Protein AF-A0A0R3TQR6-F1 (afdb_monomer)

Organism: Rodentolepis nana (NCBI:txid102285)

Structure (mmCIF, N/CA/C/O backbone):
data_AF-A0A0R3TQR6-F1
#
_entry.id   AF-A0A0R3TQR6-F1
#
loop_
_atom_site.group_PDB
_atom_site.id
_atom_site.type_symbol
_atom_site.label_atom_id
_atom_site.label_alt_id
_atom_site.label_comp_id
_atom_site.label_asym_id
_atom_site.label_entity_id
_atom_site.label_seq_id
_atom_site.pdbx_PDB_ins_code
_atom_site.Cartn_x
_atom_site.Cartn_y
_atom_site.Cartn_z
_atom_site.occupancy
_atom_site.B_iso_or_equiv
_atom_site.auth_seq_id
_atom_site.auth_comp_id
_atom_site.auth_asym_id
_atom_site.auth_atom_id
_atom_site.pdbx_PDB_model_num
ATOM 1 N N . MET A 1 1 ? 61.019 -33.058 -112.884 1.00 61.16 1 MET A N 1
ATOM 2 C CA . MET A 1 1 ? 59.601 -32.646 -112.802 1.00 61.16 1 MET A CA 1
ATOM 3 C C . MET A 1 1 ? 59.099 -32.654 -111.363 1.00 61.16 1 MET A C 1
ATOM 5 O O . MET A 1 1 ? 58.822 -31.577 -110.864 1.00 61.16 1 MET A O 1
ATOM 9 N N . GLN A 1 2 ? 59.125 -33.786 -110.646 1.00 70.56 2 GLN A N 1
ATOM 10 C CA . GLN A 1 2 ? 58.657 -33.871 -109.245 1.00 70.56 2 GLN A CA 1
ATOM 11 C C . GLN A 1 2 ? 59.304 -32.861 -108.277 1.00 70.56 2 GLN A C 1
ATOM 13 O O . GLN A 1 2 ? 58.623 -32.295 -107.437 1.00 70.56 2 GLN A O 1
ATOM 18 N N . LEU A 1 3 ? 60.604 -32.579 -108.416 1.00 72.75 3 LEU A N 1
ATOM 19 C CA . LEU A 1 3 ? 61.324 -31.640 -107.540 1.00 72.75 3 LEU A CA 1
ATOM 20 C C . LEU A 1 3 ? 60.911 -30.169 -107.763 1.00 72.75 3 LEU A C 1
ATOM 22 O O . LEU A 1 3 ? 60.928 -29.369 -106.836 1.00 72.75 3 LEU A O 1
ATOM 26 N N . LEU A 1 4 ? 60.528 -29.813 -108.992 1.00 77.44 4 LEU A N 1
ATOM 27 C CA . LEU A 1 4 ? 60.021 -28.480 -109.341 1.00 77.44 4 LEU A CA 1
ATOM 28 C C . LEU A 1 4 ? 58.592 -28.288 -108.821 1.00 77.44 4 LEU A C 1
ATOM 30 O O . LEU A 1 4 ? 58.265 -27.234 -108.289 1.00 77.44 4 LEU A O 1
ATOM 34 N N . GLU A 1 5 ? 57.777 -29.334 -108.913 1.00 81.19 5 GLU A N 1
ATOM 35 C CA . GLU A 1 5 ? 56.408 -29.350 -108.401 1.00 81.19 5 GLU A CA 1
ATOM 36 C C . GLU A 1 5 ? 56.367 -29.306 -106.868 1.00 81.19 5 GLU A C 1
ATOM 38 O O . GLU A 1 5 ? 55.631 -28.501 -106.306 1.00 81.19 5 GLU A O 1
ATOM 43 N N . LEU A 1 6 ? 57.235 -30.064 -106.183 1.00 83.81 6 LEU A N 1
ATOM 44 C CA . LEU A 1 6 ? 57.376 -29.987 -104.724 1.00 83.81 6 LEU A CA 1
ATOM 45 C C . LEU A 1 6 ? 57.832 -28.599 -104.262 1.00 83.81 6 LEU A C 1
ATOM 47 O O . LEU A 1 6 ? 57.355 -28.101 -103.248 1.00 83.81 6 LEU A O 1
ATOM 51 N N . LYS A 1 7 ? 58.756 -27.968 -105.000 1.00 82.69 7 LYS A N 1
ATOM 52 C CA . LYS A 1 7 ? 59.208 -26.601 -104.705 1.00 82.69 7 LYS A CA 1
ATOM 53 C C . LYS A 1 7 ? 58.076 -25.591 -104.851 1.00 82.69 7 LYS A C 1
ATOM 55 O O . LYS A 1 7 ? 57.913 -24.755 -103.973 1.00 82.69 7 LYS A O 1
ATOM 60 N N . HIS A 1 8 ? 57.278 -25.699 -105.909 1.00 86.56 8 HIS A N 1
ATOM 61 C CA . HIS A 1 8 ? 56.126 -24.826 -106.104 1.00 86.56 8 HIS A CA 1
ATOM 62 C C . HIS A 1 8 ? 55.044 -25.047 -105.034 1.00 86.56 8 HIS A C 1
ATOM 64 O O . HIS A 1 8 ? 54.493 -24.090 -104.502 1.00 86.56 8 HIS A O 1
ATOM 70 N N . GLN A 1 9 ? 54.776 -26.299 -104.651 1.00 86.12 9 GLN A N 1
ATOM 71 C CA . GLN A 1 9 ? 53.855 -26.617 -103.554 1.00 86.12 9 GLN A CA 1
ATOM 72 C C . GLN A 1 9 ? 54.351 -26.083 -102.204 1.00 86.12 9 GLN A C 1
ATOM 74 O O . GLN A 1 9 ? 53.554 -25.572 -101.421 1.00 86.12 9 GLN A O 1
ATOM 79 N N . LEU A 1 10 ? 55.659 -26.162 -101.942 1.00 87.19 10 LEU A N 1
ATOM 80 C CA . LEU A 1 10 ? 56.281 -25.567 -100.760 1.00 87.19 10 LEU A CA 1
ATOM 81 C C . LEU A 1 10 ? 56.111 -24.042 -100.757 1.00 87.19 10 LEU A C 1
ATOM 83 O O . LEU A 1 10 ? 55.728 -23.480 -99.738 1.00 87.19 10 LEU A O 1
ATOM 87 N N . GLU A 1 11 ? 56.341 -23.390 -101.894 1.00 88.06 11 GLU A N 1
ATOM 88 C CA . GLU A 1 11 ? 56.190 -21.941 -102.052 1.00 88.06 11 GLU A CA 1
ATOM 89 C C . GLU A 1 11 ? 54.734 -21.490 -101.837 1.00 88.06 11 GLU A C 1
ATOM 91 O O . GLU A 1 11 ? 54.476 -20.535 -101.105 1.00 88.06 11 GLU A O 1
ATOM 96 N N . LEU A 1 12 ? 53.762 -22.231 -102.379 1.00 89.38 12 LEU A N 1
ATOM 97 C CA . LEU A 1 12 ? 52.339 -21.981 -102.137 1.00 89.38 12 LEU A CA 1
ATOM 98 C C . LEU A 1 12 ? 51.952 -22.189 -100.666 1.00 89.38 12 LEU A C 1
ATOM 100 O O . LEU A 1 12 ? 51.211 -21.380 -100.110 1.00 89.38 12 LEU A O 1
ATOM 104 N N . ALA A 1 13 ? 52.457 -23.242 -100.019 1.00 87.62 13 ALA A N 1
ATOM 105 C CA . ALA A 1 13 ? 52.205 -23.494 -98.602 1.00 87.62 13 ALA A CA 1
ATOM 106 C C . ALA A 1 13 ? 52.816 -22.399 -97.713 1.00 87.62 13 ALA A C 1
ATOM 108 O O . ALA A 1 13 ? 52.169 -21.929 -96.780 1.00 87.62 13 ALA A O 1
ATOM 109 N N . GLN A 1 14 ? 54.030 -21.943 -98.029 1.00 86.38 14 GLN A N 1
ATOM 110 C CA . G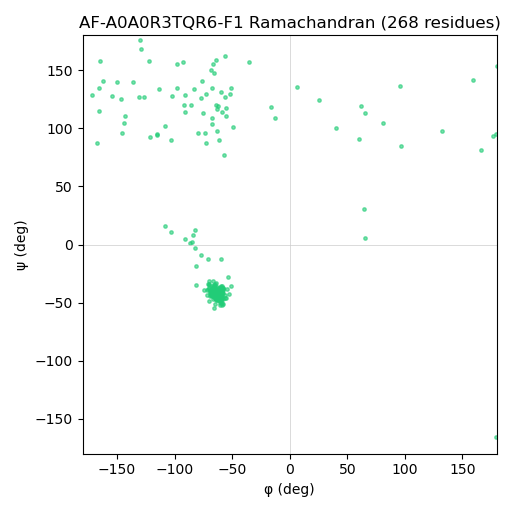LN A 1 14 ? 54.677 -20.819 -97.350 1.00 86.38 14 GLN A CA 1
ATOM 111 C C . GLN A 1 14 ? 53.870 -19.531 -97.510 1.00 86.38 14 GLN A C 1
ATOM 113 O O . GLN A 1 14 ? 53.655 -18.822 -96.530 1.00 86.38 14 GLN A O 1
ATOM 118 N N . HIS A 1 15 ? 53.370 -19.256 -98.716 1.00 89.81 15 HIS A N 1
ATOM 119 C CA . HIS A 1 15 ? 52.531 -18.091 -98.969 1.00 89.81 15 HIS A CA 1
ATOM 120 C C . HIS A 1 15 ? 51.211 -18.144 -98.181 1.00 89.81 15 HIS A C 1
ATOM 122 O O . HIS A 1 15 ? 50.810 -17.153 -97.576 1.00 89.81 15 HIS A O 1
ATOM 128 N N . GLN A 1 16 ? 50.564 -19.310 -98.110 1.00 90.56 16 GLN A N 1
ATOM 129 C CA . GLN A 1 16 ? 49.350 -19.498 -97.307 1.00 90.56 16 GLN A CA 1
ATOM 130 C C . GLN A 1 16 ? 49.603 -19.331 -95.801 1.00 90.56 16 GLN A C 1
ATOM 132 O O . GLN A 1 16 ? 48.773 -18.747 -95.104 1.00 90.56 16 GLN A O 1
ATOM 137 N N . ILE A 1 17 ? 50.744 -19.810 -95.294 1.00 86.44 17 ILE A N 1
ATOM 138 C CA . ILE A 1 17 ? 51.152 -19.608 -93.895 1.00 86.44 17 ILE A CA 1
ATOM 139 C C . ILE A 1 17 ? 51.402 -18.122 -93.620 1.00 86.44 17 ILE A C 1
ATOM 141 O O . ILE A 1 17 ? 50.929 -17.613 -92.608 1.00 86.44 17 ILE A O 1
ATOM 145 N N . ALA A 1 18 ? 52.063 -17.414 -94.539 1.00 86.19 18 ALA A N 1
ATOM 146 C CA . ALA A 1 18 ? 52.317 -15.983 -94.407 1.00 86.19 18 ALA A CA 1
ATOM 147 C C . ALA A 1 18 ? 51.012 -15.175 -94.309 1.00 86.19 18 ALA A C 1
ATOM 149 O O . ALA A 1 18 ? 50.865 -14.377 -93.389 1.00 86.19 18 ALA A O 1
ATOM 150 N N . ILE A 1 19 ? 50.034 -15.449 -95.182 1.00 88.25 19 ILE A N 1
ATOM 151 C CA . ILE A 1 19 ? 48.712 -14.798 -95.131 1.00 88.25 19 ILE A CA 1
ATOM 152 C C . ILE A 1 19 ? 47.995 -15.114 -93.813 1.00 88.25 19 ILE A C 1
ATOM 154 O O . ILE A 1 19 ? 47.386 -14.238 -93.203 1.00 88.25 19 ILE A O 1
ATOM 158 N N . ARG A 1 20 ? 48.048 -16.368 -93.344 1.00 87.62 20 ARG A N 1
ATOM 159 C CA . ARG A 1 20 ? 47.446 -16.752 -92.059 1.00 87.62 20 ARG A CA 1
ATOM 160 C C . ARG A 1 20 ? 48.056 -15.956 -90.903 1.00 87.62 20 ARG A C 1
ATOM 162 O O . ARG A 1 20 ? 47.314 -15.463 -90.058 1.00 87.62 20 ARG A O 1
ATOM 169 N N . ASP A 1 21 ? 49.377 -15.853 -90.850 1.00 84.62 21 ASP A N 1
ATOM 170 C CA . ASP A 1 21 ? 50.085 -15.185 -89.756 1.00 84.62 21 ASP A CA 1
ATOM 171 C C . ASP A 1 21 ? 49.888 -13.658 -89.807 1.00 84.62 21 ASP A C 1
ATOM 173 O O . ASP A 1 21 ? 49.716 -13.018 -88.767 1.00 84.62 21 ASP A O 1
ATOM 177 N N . GLU A 1 22 ? 49.794 -13.078 -91.006 1.00 87.12 22 GLU A N 1
ATOM 178 C CA . GLU A 1 22 ? 49.370 -11.690 -91.215 1.00 87.12 22 GLU A CA 1
ATOM 179 C C . GLU A 1 22 ? 47.957 -11.462 -90.659 1.00 87.12 22 GLU A C 1
ATOM 181 O O . GLU A 1 22 ? 47.754 -10.590 -89.820 1.00 87.12 22 GLU A O 1
ATOM 186 N N . LEU A 1 23 ? 46.992 -12.325 -90.989 1.00 86.50 23 LEU A N 1
ATOM 187 C CA . LEU A 1 23 ? 45.630 -12.216 -90.454 1.00 86.50 23 LEU A CA 1
ATOM 188 C C . LEU A 1 23 ? 45.571 -12.393 -88.928 1.00 86.50 23 LEU A C 1
ATOM 190 O O . LEU A 1 23 ? 44.778 -11.729 -88.260 1.00 86.50 23 LEU A O 1
ATOM 194 N N . ILE A 1 24 ? 46.391 -13.276 -88.354 1.00 86.19 24 ILE A N 1
ATOM 195 C CA . ILE A 1 24 ? 46.488 -13.462 -86.899 1.00 86.19 24 ILE A CA 1
ATOM 196 C C . ILE A 1 24 ? 47.013 -12.181 -86.237 1.00 86.19 24 ILE A C 1
ATOM 198 O O . ILE A 1 24 ? 46.433 -11.719 -85.252 1.00 86.19 24 ILE A O 1
ATOM 202 N N . THR A 1 25 ? 48.061 -11.576 -86.797 1.00 83.88 25 THR A N 1
ATOM 203 C CA . THR A 1 25 ? 48.678 -10.359 -86.250 1.00 83.88 25 THR A CA 1
ATOM 204 C C . THR A 1 25 ? 47.800 -9.119 -86.434 1.00 83.88 25 THR A C 1
ATOM 206 O O . THR A 1 25 ? 47.600 -8.386 -85.464 1.00 83.88 25 THR A O 1
ATOM 209 N N . GLU A 1 26 ? 47.189 -8.917 -87.607 1.00 86.75 26 GLU A N 1
ATOM 210 C CA . GLU A 1 26 ? 46.242 -7.821 -87.877 1.00 86.75 26 GLU A CA 1
ATOM 211 C C . GLU A 1 26 ? 45.047 -7.838 -86.921 1.00 86.75 26 GLU A C 1
ATOM 213 O O . GLU A 1 26 ? 44.554 -6.795 -86.486 1.00 86.75 26 GLU A O 1
ATOM 218 N N . ARG A 1 27 ? 44.570 -9.038 -86.575 1.00 85.81 27 ARG A N 1
ATOM 219 C CA . ARG A 1 27 ? 43.455 -9.230 -85.642 1.00 85.81 27 ARG A CA 1
ATOM 220 C C . ARG A 1 27 ? 43.896 -9.243 -84.176 1.00 85.81 27 ARG A C 1
ATOM 222 O O . ARG A 1 27 ? 43.046 -9.409 -83.302 1.00 85.81 27 ARG A O 1
ATOM 229 N N . GLY A 1 28 ? 45.187 -9.048 -83.892 1.00 83.38 28 GLY A N 1
ATOM 230 C CA . GLY A 1 28 ? 45.734 -9.011 -82.534 1.00 83.38 28 GLY A CA 1
ATOM 231 C C . GLY A 1 28 ? 45.618 -10.345 -81.790 1.00 83.38 28 GLY A C 1
ATOM 232 O O . GLY A 1 28 ? 45.438 -10.358 -80.569 1.00 83.38 28 GLY A O 1
ATOM 233 N N . LEU A 1 29 ? 45.663 -11.458 -82.522 1.00 86.19 29 LEU A N 1
ATOM 234 C CA . LEU A 1 29 ? 45.564 -12.815 -81.998 1.00 86.19 29 LEU A CA 1
ATOM 235 C C . LEU A 1 29 ? 46.957 -13.439 -81.842 1.00 86.19 29 LEU A C 1
ATOM 237 O O . LEU A 1 29 ? 47.912 -13.048 -82.508 1.00 86.19 29 LEU A O 1
ATOM 241 N N . VAL A 1 30 ? 47.074 -14.416 -80.948 1.00 84.19 30 VAL A N 1
ATOM 242 C CA . VAL A 1 30 ? 48.301 -15.171 -80.674 1.00 84.19 30 VAL A CA 1
ATOM 243 C C . VAL A 1 30 ? 47.952 -16.654 -80.562 1.00 84.19 30 VAL A C 1
ATOM 245 O O . VAL A 1 30 ? 46.916 -17.023 -80.003 1.00 84.19 30 VAL A O 1
ATOM 248 N N . LEU A 1 31 ? 48.815 -17.504 -81.117 1.00 80.50 31 LEU A N 1
ATOM 249 C CA . LEU A 1 31 ? 48.725 -18.957 -81.000 1.00 80.50 31 LEU A CA 1
ATOM 250 C C . LEU A 1 31 ? 49.423 -19.402 -79.713 1.00 80.50 31 LEU A C 1
ATOM 252 O O . LEU A 1 31 ? 50.621 -19.176 -79.538 1.00 80.50 31 LEU A O 1
ATOM 256 N N . VAL A 1 32 ? 48.671 -20.044 -78.824 1.00 77.88 32 VAL A N 1
ATOM 257 C CA . VAL A 1 32 ? 49.168 -20.563 -77.545 1.00 77.88 32 VAL A CA 1
ATOM 258 C C . VAL A 1 32 ? 49.100 -22.089 -77.573 1.00 77.88 32 VAL A C 1
ATOM 260 O O . VAL A 1 32 ? 48.094 -22.653 -78.009 1.00 77.88 32 VAL A O 1
ATOM 263 N N . ASN A 1 33 ? 50.169 -22.763 -77.137 1.00 71.88 33 ASN A N 1
ATOM 264 C CA . ASN A 1 33 ? 50.189 -24.223 -77.011 1.00 71.88 33 ASN A CA 1
ATOM 265 C C . ASN A 1 33 ? 49.170 -24.708 -75.969 1.00 71.88 33 ASN A C 1
ATOM 267 O O . ASN A 1 33 ? 48.819 -23.970 -75.048 1.00 71.88 33 ASN A O 1
ATOM 271 N N . ALA A 1 34 ? 48.777 -25.982 -76.062 1.00 61.47 34 ALA A N 1
ATOM 272 C CA . ALA A 1 34 ? 47.983 -26.648 -75.029 1.00 61.47 34 ALA A CA 1
ATOM 273 C C . ALA A 1 34 ? 48.604 -26.489 -73.627 1.00 61.47 34 ALA A C 1
ATOM 275 O O . ALA A 1 34 ? 47.869 -26.232 -72.685 1.00 61.47 34 ALA A O 1
ATOM 276 N N . ASP A 1 35 ? 49.939 -26.489 -73.524 1.00 58.44 35 ASP A N 1
ATOM 277 C CA . ASP A 1 35 ? 50.687 -26.348 -72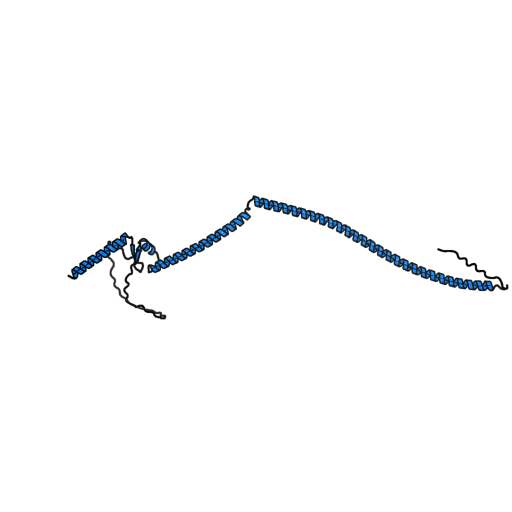.264 1.00 58.44 35 ASP A CA 1
ATOM 278 C C . ASP A 1 35 ? 50.852 -24.884 -71.785 1.00 58.44 35 ASP A C 1
ATOM 280 O O . ASP A 1 35 ? 51.698 -24.568 -70.946 1.00 58.44 35 ASP A O 1
ATOM 284 N N . GLY A 1 36 ? 50.115 -23.934 -72.377 1.00 57.75 36 GLY A N 1
ATOM 285 C CA . GLY A 1 36 ? 50.075 -22.535 -71.935 1.00 57.75 36 GLY A CA 1
ATOM 286 C C . GLY A 1 36 ? 51.386 -21.746 -72.077 1.00 57.75 36 GLY A C 1
ATOM 287 O O . GLY A 1 36 ? 51.447 -20.600 -71.625 1.00 57.75 36 GLY A O 1
ATOM 288 N N . THR A 1 37 ? 52.417 -22.331 -72.691 1.00 58.91 37 THR A N 1
ATOM 289 C CA . THR A 1 37 ? 53.688 -21.682 -73.029 1.00 58.91 37 THR A CA 1
ATOM 290 C C . THR A 1 37 ? 53.604 -21.090 -74.435 1.00 58.91 37 THR A C 1
ATOM 292 O O . THR A 1 37 ? 53.167 -21.749 -75.383 1.00 58.91 37 THR A O 1
ATOM 295 N N . GLU A 1 38 ? 53.965 -19.810 -74.560 1.00 54.28 38 GLU A N 1
ATOM 296 C CA . GLU A 1 38 ? 53.949 -19.081 -75.831 1.00 54.28 38 GLU A CA 1
ATOM 297 C C . GLU A 1 38 ? 54.798 -19.811 -76.880 1.00 54.28 38 GLU A C 1
ATOM 299 O O . GLU A 1 38 ? 55.981 -20.080 -76.666 1.00 54.28 38 GLU A O 1
ATOM 304 N N . THR A 1 39 ? 54.214 -20.091 -78.047 1.00 53.31 39 THR A N 1
ATOM 305 C CA . THR A 1 39 ? 55.023 -20.230 -79.256 1.00 53.31 39 THR A CA 1
ATOM 306 C C . THR A 1 39 ? 55.447 -18.846 -79.715 1.00 53.31 39 THR A C 1
ATOM 308 O O . THR A 1 39 ? 54.621 -18.034 -80.124 1.00 53.31 39 THR A O 1
ATOM 311 N N . ILE A 1 40 ? 56.757 -18.642 -79.617 1.00 54.00 40 ILE A N 1
ATOM 312 C CA . ILE A 1 40 ? 57.611 -17.631 -80.243 1.00 54.00 40 ILE A CA 1
ATOM 313 C C . ILE A 1 40 ? 56.931 -16.934 -81.432 1.00 54.00 40 ILE A C 1
ATOM 315 O O . ILE A 1 40 ? 56.617 -17.554 -82.450 1.00 54.00 40 ILE A O 1
ATOM 319 N N . THR A 1 41 ? 56.746 -15.618 -81.311 1.00 47.53 41 THR A N 1
ATOM 320 C CA . THR A 1 41 ? 56.429 -14.755 -82.456 1.00 47.53 41 THR A CA 1
ATOM 321 C C . THR A 1 41 ? 57.620 -14.715 -83.430 1.00 47.53 41 THR A C 1
ATOM 323 O O . THR A 1 41 ? 58.763 -14.745 -82.973 1.00 47.53 41 THR A O 1
ATOM 326 N N . PRO A 1 42 ? 57.426 -14.579 -84.758 1.00 45.94 42 PRO A N 1
ATOM 327 C CA . PRO A 1 42 ? 58.534 -14.547 -85.726 1.00 45.94 42 PRO A CA 1
ATOM 328 C C . PRO A 1 42 ? 59.541 -13.400 -85.513 1.00 45.94 42 PRO A C 1
ATOM 330 O O . PRO A 1 42 ? 60.617 -13.411 -86.107 1.00 45.94 42 PRO A O 1
ATOM 333 N N . ALA A 1 43 ? 59.205 -12.415 -84.674 1.00 43.84 43 ALA A N 1
ATOM 334 C CA . ALA A 1 43 ? 60.055 -11.274 -84.349 1.00 43.84 43 ALA A CA 1
ATOM 335 C C . ALA A 1 43 ? 61.272 -11.624 -83.466 1.00 43.84 43 ALA A C 1
ATOM 337 O O . ALA A 1 43 ? 62.189 -10.815 -83.378 1.00 43.84 43 ALA A O 1
ATOM 338 N N . ASP A 1 44 ? 61.328 -12.819 -82.868 1.00 42.62 44 ASP A N 1
ATOM 339 C CA . ASP A 1 44 ? 62.473 -13.257 -82.049 1.00 42.62 44 ASP A CA 1
ATOM 340 C C . ASP A 1 44 ? 63.606 -13.925 -82.858 1.00 42.62 44 ASP A C 1
ATOM 342 O O . ASP A 1 44 ? 64.633 -14.304 -82.301 1.00 42.62 44 ASP A O 1
ATOM 346 N N . PHE A 1 45 ? 63.482 -14.028 -84.189 1.00 42.78 45 PHE A N 1
ATOM 347 C CA . PHE A 1 45 ? 64.530 -14.597 -85.054 1.00 42.78 45 PHE A CA 1
ATOM 348 C C . PHE A 1 45 ? 65.542 -13.573 -85.603 1.00 42.78 45 PHE A C 1
ATOM 350 O O . PHE A 1 45 ? 66.409 -13.949 -86.392 1.00 42.78 45 PHE A O 1
ATOM 357 N N . THR A 1 46 ? 65.483 -12.292 -85.212 1.00 39.22 46 THR A N 1
ATOM 358 C CA . THR A 1 46 ? 66.372 -11.251 -85.776 1.00 39.22 46 THR A CA 1
ATOM 359 C C . THR A 1 46 ? 67.538 -10.813 -84.890 1.00 39.22 46 THR A C 1
ATOM 361 O O . THR A 1 46 ? 68.217 -9.858 -85.251 1.00 39.22 46 THR A O 1
ATOM 364 N N . ASN A 1 47 ? 67.842 -11.503 -83.788 1.00 37.00 47 ASN A N 1
ATOM 365 C CA . ASN A 1 47 ? 69.087 -11.276 -83.046 1.00 37.00 47 ASN A CA 1
ATOM 366 C C . ASN A 1 47 ? 69.892 -12.571 -82.967 1.00 37.00 47 ASN A C 1
ATOM 368 O O . ASN A 1 47 ? 69.716 -13.394 -82.074 1.00 37.00 47 ASN A O 1
ATOM 372 N N . GLY A 1 48 ? 70.783 -12.745 -83.943 1.00 33.53 48 GLY A N 1
ATOM 373 C CA . GLY A 1 48 ? 71.839 -13.737 -83.860 1.00 33.53 48 GLY A CA 1
ATOM 374 C C . GLY A 1 48 ? 72.833 -13.347 -82.772 1.00 33.53 48 GLY A C 1
ATOM 375 O O . GLY A 1 48 ? 73.628 -12.433 -82.969 1.00 33.53 48 GLY A O 1
ATOM 376 N N . ASP A 1 49 ? 72.822 -14.082 -81.665 1.00 29.30 49 ASP A N 1
ATOM 377 C CA . ASP A 1 49 ? 74.038 -14.359 -80.912 1.00 29.30 49 ASP A CA 1
ATOM 378 C C . ASP A 1 49 ? 74.159 -15.872 -80.724 1.00 29.30 49 ASP A C 1
ATOM 380 O O . ASP A 1 49 ? 73.219 -16.573 -80.347 1.00 29.30 49 ASP A O 1
ATOM 384 N N . SER A 1 50 ? 75.314 -16.382 -81.123 1.00 44.38 50 SER A N 1
ATOM 385 C CA . SER A 1 50 ? 75.608 -17.803 -81.226 1.00 44.38 50 SER A CA 1
ATOM 386 C C . SER A 1 50 ? 76.217 -18.271 -79.914 1.00 44.38 50 SER A C 1
ATOM 388 O O . SER A 1 50 ? 77.303 -17.827 -79.560 1.00 44.38 50 SER A O 1
ATOM 390 N N . GLY A 1 51 ? 75.594 -19.229 -79.227 1.00 33.62 51 GLY A N 1
ATOM 391 C CA . GLY A 1 51 ? 76.273 -19.879 -78.106 1.00 33.62 51 GLY A CA 1
ATOM 392 C C . GLY A 1 51 ? 75.375 -20.707 -77.203 1.00 33.62 51 GLY A C 1
ATOM 393 O O . GLY A 1 51 ? 75.002 -20.261 -76.127 1.00 33.62 51 GLY A O 1
ATOM 394 N N . GLY A 1 52 ? 75.073 -21.943 -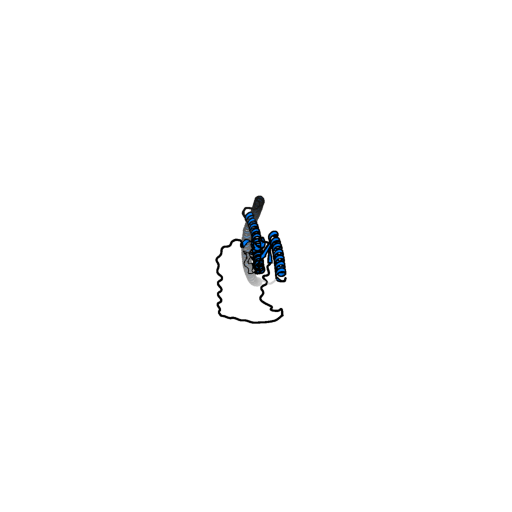77.595 1.00 30.66 52 GLY A N 1
ATOM 395 C CA . GLY A 1 52 ? 74.374 -22.877 -76.715 1.00 30.66 52 GLY A CA 1
ATOM 396 C C . GLY A 1 52 ? 74.414 -24.290 -77.265 1.00 30.66 52 GLY A C 1
ATOM 397 O O . GLY A 1 52 ? 73.549 -24.688 -78.032 1.00 30.66 52 GLY A O 1
ATOM 398 N N . ALA A 1 53 ? 75.475 -25.008 -76.919 1.00 31.05 53 ALA A N 1
ATOM 399 C CA . ALA A 1 53 ? 75.785 -26.350 -77.376 1.00 31.05 53 ALA A CA 1
ATOM 400 C C . ALA A 1 53 ? 74.620 -27.347 -77.216 1.00 31.05 53 ALA A C 1
ATOM 402 O O . ALA A 1 53 ? 74.023 -27.474 -76.148 1.00 31.05 53 ALA A O 1
ATOM 403 N N . LEU A 1 54 ? 74.389 -28.132 -78.272 1.00 32.62 54 LEU A N 1
ATOM 404 C CA . LEU A 1 54 ? 73.771 -29.453 -78.193 1.00 32.62 54 LEU A CA 1
ATOM 405 C C . LEU A 1 54 ? 74.582 -30.310 -77.214 1.00 32.62 54 LEU A C 1
ATOM 407 O O . LEU A 1 54 ? 75.701 -30.714 -77.529 1.00 32.62 54 LEU A O 1
ATOM 411 N N . GLN A 1 55 ? 74.010 -30.619 -76.052 1.00 31.61 55 GLN A N 1
ATOM 412 C CA . GLN A 1 55 ? 74.506 -31.691 -75.201 1.00 31.61 55 GLN A CA 1
ATOM 413 C C . GLN A 1 55 ? 73.442 -32.780 -75.105 1.00 31.61 55 GLN A C 1
ATOM 415 O O . GLN A 1 55 ? 72.509 -32.737 -74.310 1.00 31.61 55 GLN A O 1
ATOM 420 N N . ILE A 1 56 ? 73.603 -33.753 -75.999 1.00 30.39 56 ILE A N 1
ATOM 421 C CA . ILE A 1 56 ? 73.041 -35.092 -75.886 1.00 30.39 56 ILE A CA 1
ATOM 422 C C . ILE A 1 56 ? 73.658 -35.721 -74.636 1.00 30.39 56 ILE A C 1
ATOM 424 O O . ILE A 1 56 ? 74.873 -35.901 -74.586 1.00 30.39 56 ILE A O 1
ATOM 428 N N . LEU A 1 57 ? 72.836 -36.091 -73.656 1.00 29.72 57 LEU A N 1
ATOM 429 C CA . LEU A 1 57 ? 73.218 -37.050 -72.624 1.00 29.72 57 LEU A CA 1
ATOM 430 C C . LEU A 1 57 ? 72.011 -37.914 -72.260 1.00 29.72 57 LEU A C 1
ATOM 432 O O . LEU A 1 57 ? 71.058 -37.494 -71.615 1.00 29.72 57 LEU A O 1
ATOM 436 N N . ASN A 1 58 ? 72.094 -39.132 -72.780 1.00 31.80 58 ASN A N 1
ATOM 437 C CA . ASN A 1 58 ? 71.313 -40.307 -72.446 1.00 31.80 58 ASN A CA 1
ATOM 438 C C . ASN A 1 58 ? 71.831 -40.879 -71.110 1.00 31.80 58 ASN A C 1
ATOM 440 O O . ASN A 1 58 ? 73.047 -40.912 -70.911 1.00 31.80 58 ASN A O 1
ATOM 444 N N . GLY A 1 59 ? 70.943 -41.351 -70.229 1.00 30.05 59 GLY A N 1
ATOM 445 C CA . GLY A 1 59 ? 71.329 -41.982 -68.960 1.00 30.05 59 GLY A CA 1
ATOM 446 C C . GLY A 1 59 ? 70.155 -42.372 -68.052 1.00 30.05 59 GLY A C 1
ATOM 447 O O . GLY A 1 59 ? 69.696 -41.564 -67.254 1.00 30.05 59 GLY A O 1
ATOM 448 N N . SER A 1 60 ? 69.720 -43.626 -68.203 1.00 33.78 60 SER A N 1
ATOM 449 C CA . SER A 1 60 ? 69.050 -44.562 -67.266 1.00 33.78 60 SER A CA 1
ATOM 450 C C . SER A 1 60 ? 69.541 -44.430 -65.802 1.00 33.78 60 SER A C 1
ATOM 452 O O . SER A 1 60 ? 70.675 -44.006 -65.606 1.00 33.78 60 SER A O 1
ATOM 454 N N . ASP A 1 61 ? 68.872 -44.793 -64.693 1.00 31.27 61 ASP A N 1
ATOM 455 C CA . ASP A 1 61 ? 67.855 -45.802 -64.282 1.00 31.27 61 ASP A CA 1
ATOM 456 C C . ASP A 1 61 ? 67.613 -45.571 -62.730 1.00 31.27 61 ASP A C 1
ATOM 458 O O . ASP A 1 61 ? 68.227 -44.644 -62.195 1.00 31.27 61 ASP A O 1
ATOM 462 N N . PRO A 1 62 ? 66.973 -46.429 -61.886 1.00 47.47 62 PRO A N 1
ATOM 463 C CA . PRO A 1 62 ? 65.575 -46.896 -61.796 1.00 47.47 62 PRO A CA 1
ATOM 464 C C . PRO A 1 62 ? 64.938 -46.796 -60.358 1.00 47.47 62 PRO A C 1
ATOM 466 O O . PRO A 1 62 ? 65.619 -46.545 -59.368 1.00 47.47 62 PRO A O 1
ATOM 469 N N . GLY A 1 63 ? 63.636 -47.127 -60.223 1.00 27.67 63 GLY A N 1
ATOM 470 C CA . GLY A 1 63 ? 62.951 -47.535 -58.962 1.00 27.67 63 GLY A CA 1
ATOM 471 C C . GLY A 1 63 ? 62.212 -46.420 -58.187 1.00 27.67 63 GLY A C 1
ATOM 472 O O . GLY A 1 63 ? 62.743 -45.333 -58.037 1.00 27.67 63 GLY A O 1
ATOM 473 N N . SER A 1 64 ? 60.994 -46.573 -57.643 1.00 32.47 64 SER A N 1
ATOM 474 C CA . SER A 1 64 ? 60.229 -47.766 -57.240 1.00 32.47 64 SER A CA 1
ATOM 475 C C . SER A 1 64 ? 58.717 -47.484 -57.057 1.00 32.47 64 SER A C 1
ATOM 477 O O . SER A 1 64 ? 58.345 -46.454 -56.507 1.00 32.47 64 SER A O 1
ATOM 479 N N . SER A 1 65 ? 57.910 -48.461 -57.492 1.00 35.62 65 SER A N 1
ATOM 480 C CA . SER A 1 65 ? 56.551 -48.916 -57.118 1.00 35.62 65 SER A CA 1
ATOM 481 C C . SER A 1 65 ? 55.682 -48.154 -56.100 1.00 35.62 65 SER A C 1
ATOM 483 O O . SER A 1 65 ? 56.097 -47.964 -54.967 1.00 35.62 65 SER A O 1
ATOM 485 N N . GLU A 1 66 ? 54.388 -47.977 -56.417 1.00 31.27 66 GLU A N 1
ATOM 486 C CA . GLU A 1 66 ? 53.313 -48.851 -55.898 1.00 31.27 66 GLU A CA 1
ATOM 487 C C . GLU A 1 66 ? 51.985 -48.704 -56.670 1.00 31.27 66 GLU A C 1
ATOM 489 O O . GLU A 1 66 ? 51.743 -47.748 -57.398 1.00 31.27 66 GLU A O 1
ATOM 494 N N . ASN A 1 67 ? 51.174 -49.753 -56.561 1.00 29.19 67 ASN A N 1
ATOM 495 C CA . ASN A 1 67 ? 50.187 -50.274 -57.500 1.00 29.19 67 ASN A CA 1
ATOM 496 C C . ASN A 1 67 ? 48.871 -50.507 -56.747 1.00 29.19 67 ASN A C 1
ATOM 498 O O . ASN A 1 67 ? 48.919 -51.257 -55.779 1.00 29.19 67 ASN A O 1
ATOM 502 N N . VAL A 1 68 ? 47.719 -49.983 -57.198 1.00 35.06 68 VAL A N 1
ATOM 503 C CA . VAL A 1 68 ? 46.395 -50.561 -56.873 1.00 35.06 68 VAL A CA 1
ATOM 504 C C . VAL A 1 68 ? 45.408 -50.390 -58.039 1.00 35.06 68 VAL A C 1
ATOM 506 O O . VAL A 1 68 ? 45.162 -49.296 -58.538 1.00 35.06 68 VAL A O 1
ATOM 509 N N . GLN A 1 69 ? 44.860 -51.539 -58.433 1.00 30.12 69 GLN A N 1
ATOM 510 C CA . GLN A 1 69 ? 43.875 -51.863 -59.472 1.00 30.12 69 GLN A CA 1
ATOM 511 C C . GLN A 1 69 ? 42.481 -51.268 -59.153 1.00 30.12 69 GLN A C 1
ATOM 513 O O . GLN A 1 69 ? 42.130 -51.115 -57.988 1.00 30.12 69 GLN A O 1
ATOM 518 N N . SER A 1 70 ? 41.581 -51.008 -60.108 1.00 32.56 70 SER A N 1
ATOM 519 C CA . SER A 1 70 ? 40.668 -52.035 -60.653 1.00 32.56 70 SER A CA 1
ATOM 520 C C . SER A 1 70 ? 39.730 -51.465 -61.733 1.00 32.56 70 SER A C 1
ATOM 522 O O . SER A 1 70 ? 39.408 -50.282 -61.746 1.00 32.56 70 SER A O 1
ATOM 524 N N . ALA A 1 71 ? 39.304 -52.357 -62.627 1.00 31.06 71 ALA A N 1
ATOM 525 C CA . ALA A 1 71 ? 38.763 -52.134 -63.965 1.00 31.06 71 ALA A CA 1
ATOM 526 C C . ALA A 1 71 ? 37.227 -52.008 -64.090 1.00 31.06 71 ALA A C 1
ATOM 528 O O . ALA A 1 71 ? 36.481 -52.590 -63.308 1.00 31.06 71 ALA A O 1
ATOM 529 N N . SER A 1 72 ? 36.770 -51.351 -65.168 1.00 36.31 72 SER A N 1
ATOM 530 C CA . SER A 1 72 ? 35.766 -51.831 -66.158 1.00 36.31 72 SER A CA 1
ATOM 531 C C . SER A 1 72 ? 35.545 -50.730 -67.219 1.00 36.31 72 SER A C 1
ATOM 533 O O . SER A 1 72 ? 35.030 -49.665 -66.923 1.00 36.31 72 SER A O 1
ATOM 535 N N . SER A 1 73 ? 36.240 -50.798 -68.360 1.00 34.50 73 SER A N 1
ATOM 536 C CA . SER A 1 73 ? 35.748 -51.308 -69.657 1.00 34.50 73 SER A CA 1
ATOM 537 C C . SER A 1 73 ? 34.536 -50.561 -70.226 1.00 34.50 73 SER A C 1
ATOM 539 O O . SER A 1 73 ? 33.411 -50.979 -70.004 1.00 34.50 73 SER A O 1
ATOM 541 N N . ASP A 1 74 ? 34.799 -49.531 -71.038 1.00 31.44 74 ASP A N 1
ATOM 542 C CA . ASP A 1 74 ? 34.221 -49.450 -72.382 1.00 31.44 74 ASP A CA 1
ATOM 543 C C . ASP A 1 74 ? 35.153 -48.691 -73.338 1.00 31.44 74 ASP A C 1
ATOM 545 O O . ASP A 1 74 ? 35.878 -47.767 -72.969 1.00 31.44 74 ASP A O 1
ATOM 549 N N . GLN A 1 75 ? 35.218 -49.211 -74.557 1.00 36.06 75 GLN A N 1
ATOM 550 C CA . GLN A 1 75 ? 36.274 -49.025 -75.543 1.00 36.06 75 GLN A CA 1
ATOM 551 C C . GLN A 1 75 ? 36.212 -47.666 -76.245 1.00 36.06 75 GLN A C 1
ATOM 553 O O . GLN A 1 75 ? 35.236 -47.404 -76.934 1.00 36.06 75 GLN A O 1
ATOM 558 N N . LEU A 1 76 ? 37.317 -46.910 -76.235 1.00 36.53 76 LEU A N 1
ATOM 559 C CA . LEU A 1 76 ? 37.828 -46.205 -77.419 1.00 36.53 76 LEU A CA 1
ATOM 560 C C . LEU A 1 76 ? 39.368 -46.182 -77.390 1.00 36.53 76 LEU A C 1
ATOM 562 O O . LEU A 1 76 ? 40.005 -45.370 -76.731 1.00 36.53 76 LEU A O 1
ATOM 566 N N . THR A 1 77 ? 39.935 -47.156 -78.104 1.00 34.75 77 THR A N 1
ATOM 567 C CA . THR A 1 77 ? 41.127 -47.055 -78.964 1.00 34.75 77 THR A CA 1
ATOM 568 C C . THR A 1 77 ? 42.306 -46.206 -78.475 1.00 34.75 77 THR A C 1
ATOM 570 O O . THR A 1 77 ? 42.384 -45.003 -78.719 1.00 34.75 77 THR A O 1
ATOM 573 N N . ALA A 1 78 ? 43.321 -46.885 -77.938 1.00 42.16 78 ALA A N 1
ATOM 574 C CA . ALA A 1 78 ? 44.686 -46.384 -77.960 1.00 42.16 78 ALA A CA 1
ATOM 575 C C . ALA A 1 78 ? 45.179 -46.288 -79.413 1.00 42.16 78 ALA A C 1
ATOM 577 O O . ALA A 1 78 ? 45.281 -47.297 -80.112 1.00 42.16 78 ALA A O 1
ATOM 578 N N . SER A 1 79 ? 45.546 -45.086 -79.849 1.00 32.03 79 SER A N 1
ATOM 579 C CA . SER A 1 79 ? 46.465 -44.922 -80.968 1.00 32.03 79 SER A CA 1
ATOM 580 C C . SER A 1 79 ? 47.382 -43.730 -80.733 1.00 32.03 79 SER A C 1
ATOM 582 O O . SER A 1 79 ? 46.962 -42.586 -80.842 1.00 32.03 79 SER A O 1
ATOM 584 N N . SER A 1 80 ? 48.649 -44.066 -80.499 1.00 32.38 80 SER A N 1
ATOM 585 C CA . SER A 1 80 ? 49.831 -43.320 -80.923 1.00 32.38 80 SER A CA 1
ATOM 586 C C . SER A 1 80 ? 50.047 -41.929 -80.316 1.00 32.38 80 SER A C 1
ATOM 588 O O . SER A 1 80 ? 49.345 -40.967 -80.608 1.00 32.38 80 SER A O 1
ATOM 590 N N . ALA A 1 81 ? 51.114 -41.840 -79.521 1.00 42.56 81 ALA A N 1
ATOM 591 C CA . ALA A 1 81 ? 51.771 -40.624 -79.070 1.00 42.56 81 ALA A CA 1
ATOM 592 C C . ALA A 1 81 ? 52.237 -39.745 -80.249 1.00 42.56 81 ALA A C 1
ATOM 594 O O . ALA A 1 81 ? 53.416 -39.669 -80.580 1.00 42.56 81 ALA A O 1
ATOM 595 N N . TYR A 1 82 ? 51.284 -39.046 -80.851 1.00 34.50 82 TYR A N 1
ATOM 596 C CA . TYR A 1 82 ? 51.489 -37.803 -81.565 1.00 34.50 82 TYR A CA 1
ATOM 597 C C . TYR A 1 82 ? 50.723 -36.750 -80.773 1.00 34.50 82 TYR A C 1
ATOM 599 O O . TYR A 1 82 ? 49.518 -36.585 -80.960 1.00 34.50 82 TYR A O 1
ATOM 607 N N . HIS A 1 83 ? 51.403 -36.034 -79.873 1.00 40.66 83 HIS A N 1
ATOM 608 C CA . HIS A 1 83 ? 50.895 -34.741 -79.428 1.00 40.66 83 HIS A CA 1
ATOM 609 C C . HIS A 1 83 ? 50.844 -33.851 -80.670 1.00 40.66 83 HIS A C 1
ATOM 611 O O . HIS A 1 83 ? 51.816 -33.202 -81.048 1.00 40.66 83 HIS A O 1
ATOM 617 N N . LYS A 1 84 ? 49.709 -33.865 -81.369 1.00 43.88 84 LYS A N 1
ATOM 618 C CA . LYS A 1 84 ? 49.347 -32.773 -82.255 1.00 43.88 84 LYS A CA 1
ATOM 619 C C . LYS A 1 84 ? 49.194 -31.591 -81.311 1.00 43.88 84 LYS A C 1
ATOM 621 O O . LYS A 1 84 ? 48.170 -31.526 -80.640 1.00 43.88 84 LYS A O 1
ATOM 626 N N . SER A 1 85 ? 50.224 -30.746 -81.184 1.00 56.53 85 SER A N 1
ATOM 627 C CA . SER A 1 85 ? 50.135 -29.498 -80.419 1.00 56.53 85 SER A CA 1
ATOM 628 C C . SER A 1 85 ? 48.881 -28.774 -80.887 1.00 56.53 85 SER A C 1
ATOM 630 O O . SER A 1 85 ? 48.823 -28.245 -81.999 1.00 56.53 85 SER A O 1
ATOM 632 N N . SER A 1 86 ? 47.821 -28.869 -80.090 1.00 68.00 86 SER A N 1
ATOM 633 C CA . SER A 1 86 ? 46.555 -28.224 -80.369 1.00 68.00 86 SER A CA 1
ATOM 634 C C . SER A 1 86 ? 46.733 -26.783 -79.940 1.00 68.00 86 SER A C 1
ATOM 636 O O . SER A 1 86 ? 46.671 -26.461 -78.756 1.00 68.00 86 SER A O 1
ATOM 638 N N . TYR A 1 87 ? 47.059 -25.938 -80.909 1.00 75.06 87 TYR A N 1
ATOM 639 C CA . TYR A 1 87 ? 47.169 -24.510 -80.687 1.00 75.06 87 TYR A CA 1
ATOM 640 C C . TYR A 1 87 ? 45.777 -23.914 -80.506 1.00 75.06 87 TYR A C 1
ATOM 642 O O . TYR A 1 87 ? 44.897 -24.122 -81.345 1.00 75.06 87 TYR A O 1
ATOM 650 N N . SER A 1 88 ? 45.604 -23.138 -79.442 1.00 80.00 88 SER A N 1
ATOM 651 C CA . SER A 1 88 ? 44.422 -22.307 -79.240 1.00 80.00 88 SER A CA 1
ATOM 652 C C . SER A 1 88 ? 44.722 -20.882 -79.677 1.00 80.00 88 SER A C 1
ATOM 654 O O . SER A 1 88 ? 45.771 -20.321 -79.356 1.00 80.00 88 SER A O 1
ATOM 656 N N . LEU A 1 89 ? 43.791 -20.296 -80.427 1.00 83.69 89 LEU A N 1
ATOM 657 C CA . LEU A 1 89 ? 43.884 -18.919 -80.892 1.00 83.69 89 LEU A CA 1
ATOM 658 C C . LEU A 1 89 ? 43.211 -18.003 -79.867 1.00 83.69 89 LEU A C 1
ATOM 660 O O . LEU A 1 89 ? 42.000 -18.083 -79.659 1.00 83.69 89 LEU A O 1
ATOM 664 N N . LEU A 1 90 ? 43.995 -17.144 -79.221 1.00 82.31 90 LEU A N 1
ATOM 665 C CA . LEU A 1 90 ? 43.524 -16.208 -78.197 1.00 82.31 90 LEU A CA 1
ATOM 666 C C . LEU A 1 90 ? 43.862 -14.773 -78.598 1.00 82.31 90 LEU A C 1
ATOM 668 O O . LEU A 1 90 ? 44.773 -14.548 -79.389 1.00 82.31 90 LEU A O 1
ATOM 672 N N . SER A 1 91 ? 43.155 -13.781 -78.050 1.00 86.25 91 SER A N 1
ATOM 673 C CA . SER A 1 91 ? 43.614 -12.392 -78.180 1.00 86.25 91 SER A CA 1
ATOM 674 C C . SER A 1 91 ? 44.898 -12.194 -77.381 1.00 86.25 91 SER A C 1
ATOM 676 O O . SER A 1 91 ? 45.090 -12.825 -76.337 1.00 86.25 91 SER A O 1
ATOM 678 N N . LYS A 1 92 ? 45.749 -11.273 -77.834 1.00 82.75 92 LYS A N 1
ATOM 679 C CA . LYS A 1 92 ? 46.983 -10.911 -77.131 1.00 82.75 92 LYS A CA 1
ATOM 680 C C . LYS A 1 92 ? 46.730 -10.544 -75.661 1.00 82.75 92 LYS A C 1
ATOM 682 O O . LYS A 1 92 ? 47.427 -11.035 -74.783 1.00 82.75 92 LYS A O 1
ATOM 687 N N . ALA A 1 93 ? 45.674 -9.773 -75.385 1.00 84.38 93 ALA A N 1
ATOM 688 C CA . ALA A 1 93 ? 45.308 -9.370 -74.026 1.00 84.38 93 ALA A CA 1
ATOM 689 C C . ALA A 1 93 ? 44.914 -10.560 -73.131 1.00 84.38 93 ALA A C 1
ATOM 691 O O . ALA A 1 93 ? 45.298 -10.615 -71.965 1.00 84.38 93 ALA A O 1
ATOM 692 N N . ASN A 1 94 ? 44.179 -11.537 -73.675 1.00 84.56 94 ASN A N 1
ATOM 693 C CA . ASN A 1 94 ? 43.791 -12.729 -72.921 1.00 84.56 94 ASN A CA 1
ATOM 694 C C . ASN A 1 94 ? 44.992 -13.653 -72.688 1.00 84.56 94 ASN A C 1
ATOM 696 O O . ASN A 1 94 ? 45.130 -14.206 -71.602 1.00 84.56 94 ASN A O 1
ATOM 700 N N . ALA A 1 95 ? 45.875 -13.800 -73.680 1.00 81.94 95 ALA A N 1
ATOM 701 C CA . ALA A 1 95 ? 47.100 -14.582 -73.539 1.00 81.94 95 ALA A CA 1
ATOM 702 C C . ALA A 1 95 ? 48.027 -13.997 -72.456 1.00 81.94 95 ALA A C 1
ATOM 704 O O . ALA A 1 95 ? 48.524 -14.734 -71.606 1.00 81.94 95 ALA A O 1
ATOM 705 N N . GLU A 1 96 ? 48.189 -12.671 -72.430 1.00 82.56 96 GLU A N 1
ATOM 706 C CA . GLU A 1 96 ? 48.962 -11.965 -71.402 1.00 82.56 96 GLU A CA 1
ATOM 707 C C . GLU A 1 96 ? 48.335 -12.111 -70.005 1.00 82.56 96 GLU A C 1
ATOM 709 O O . GLU A 1 96 ? 49.043 -12.425 -69.049 1.00 82.56 96 GLU A O 1
ATOM 714 N N . ALA A 1 97 ? 47.011 -11.969 -69.874 1.00 83.00 97 ALA A N 1
ATOM 715 C CA . ALA A 1 97 ? 46.315 -12.132 -68.594 1.00 83.00 97 ALA A CA 1
ATOM 716 C C . ALA A 1 97 ? 46.416 -13.564 -68.031 1.00 83.00 97 ALA A C 1
ATOM 718 O O . ALA A 1 97 ? 46.506 -13.751 -66.820 1.00 83.00 97 ALA A O 1
ATOM 719 N N . LEU A 1 98 ? 46.450 -14.582 -68.899 1.00 83.12 98 LEU A N 1
ATOM 720 C CA . LEU A 1 98 ? 46.627 -15.984 -68.505 1.00 83.12 98 LEU A CA 1
ATOM 721 C C . LEU A 1 98 ? 48.086 -16.341 -68.155 1.00 83.12 98 LEU A C 1
ATOM 723 O O . LEU A 1 98 ? 48.348 -17.437 -67.653 1.00 83.12 98 LEU A O 1
ATOM 727 N N . LYS A 1 99 ? 49.060 -15.456 -68.410 1.00 79.06 99 LYS A N 1
ATOM 728 C CA . LYS A 1 99 ? 50.486 -15.711 -68.136 1.00 79.06 99 LYS A CA 1
ATOM 729 C C . LYS A 1 99 ? 50.805 -15.734 -66.644 1.00 79.06 99 LYS A C 1
ATOM 731 O O . LYS A 1 99 ? 51.640 -16.522 -66.214 1.00 79.06 99 LYS A O 1
ATOM 736 N N . SER A 1 100 ? 50.126 -14.902 -65.856 1.00 79.69 100 SER A N 1
ATOM 737 C CA . SER A 1 100 ? 50.312 -14.814 -64.401 1.00 79.69 100 SER A CA 1
ATOM 738 C C . SER A 1 100 ? 49.544 -15.878 -63.613 1.00 79.69 100 SER A C 1
ATOM 740 O O . SER A 1 100 ? 49.641 -15.915 -62.390 1.00 79.69 100 SER A O 1
ATOM 742 N N . ILE A 1 101 ? 48.763 -16.718 -64.294 1.00 83.06 101 ILE A N 1
ATOM 743 C CA . ILE A 1 101 ? 47.839 -17.670 -63.678 1.00 83.06 101 ILE A CA 1
ATOM 744 C C . ILE A 1 101 ? 48.457 -19.062 -63.727 1.00 83.06 101 ILE A C 1
ATOM 746 O O . ILE A 1 101 ? 48.891 -19.525 -64.785 1.00 83.06 101 ILE A O 1
ATOM 750 N N . GLY A 1 102 ? 48.507 -19.721 -62.570 1.00 77.69 102 GLY A N 1
ATOM 751 C CA . GLY A 1 102 ? 49.020 -21.081 -62.452 1.00 77.69 102 GLY A CA 1
ATOM 752 C C . GLY A 1 102 ? 48.110 -22.088 -63.156 1.00 77.69 102 GLY A C 1
ATOM 753 O O . GLY A 1 102 ? 46.895 -22.040 -63.005 1.00 77.69 102 GLY A O 1
ATOM 754 N N . GLY A 1 103 ? 48.701 -23.003 -63.920 1.00 76.25 103 GLY A N 1
ATOM 755 C CA . GLY A 1 103 ? 47.986 -24.064 -64.627 1.00 76.25 103 GLY A CA 1
ATOM 756 C C . GLY A 1 103 ? 48.821 -24.597 -65.784 1.00 76.25 103 GLY A C 1
ATOM 757 O O . GLY A 1 103 ? 49.533 -23.827 -66.432 1.00 76.25 103 GLY A O 1
ATOM 758 N N . SER A 1 104 ? 48.764 -25.909 -66.004 1.00 77.50 104 SER A N 1
ATOM 759 C CA . SER A 1 104 ? 49.475 -26.576 -67.097 1.00 77.50 104 SER A CA 1
ATOM 760 C C . SER A 1 104 ? 48.865 -26.244 -68.450 1.00 77.50 104 SER A C 1
ATOM 762 O O . SER A 1 104 ? 49.600 -26.032 -69.396 1.00 77.50 104 SER A O 1
ATOM 764 N N . ASP A 1 105 ? 47.543 -26.145 -68.531 1.00 80.62 105 ASP A N 1
ATOM 765 C CA . ASP A 1 105 ? 46.797 -25.871 -69.751 1.00 80.62 105 ASP A CA 1
ATOM 766 C C . ASP A 1 105 ? 45.807 -24.714 -69.570 1.00 80.62 105 ASP A C 1
ATOM 768 O O . ASP A 1 105 ? 45.570 -24.209 -68.467 1.00 80.62 105 ASP A O 1
ATOM 772 N N . ILE A 1 106 ? 45.253 -24.236 -70.687 1.00 83.50 106 ILE A N 1
ATOM 773 C CA . ILE A 1 106 ? 44.285 -23.126 -70.698 1.00 83.50 106 ILE A CA 1
ATOM 774 C C . ILE A 1 106 ? 43.053 -23.473 -69.847 1.00 83.50 106 ILE A C 1
ATOM 776 O O . ILE A 1 106 ? 42.534 -22.602 -69.146 1.00 83.50 106 ILE A O 1
ATOM 780 N N . ASP A 1 107 ? 42.634 -24.739 -69.854 1.00 83.88 107 ASP A N 1
ATOM 781 C CA . ASP A 1 107 ? 41.489 -25.216 -69.081 1.00 83.88 107 ASP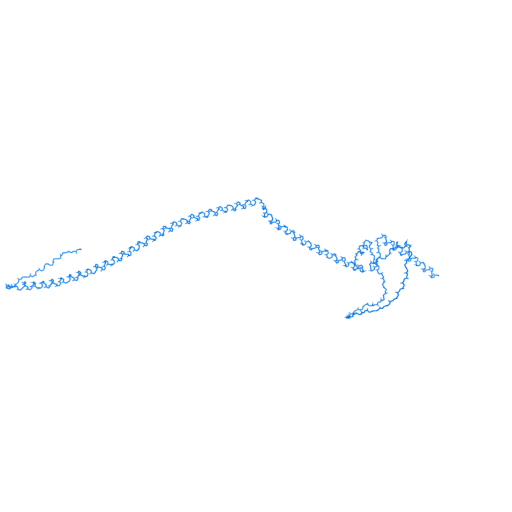 A CA 1
ATOM 782 C C . ASP A 1 107 ? 41.774 -25.220 -67.571 1.00 83.88 107 ASP A C 1
ATOM 784 O O . ASP A 1 107 ? 40.934 -24.740 -66.804 1.00 83.88 107 ASP A O 1
ATOM 788 N N . ALA A 1 108 ? 42.967 -25.637 -67.117 1.00 84.69 108 ALA A N 1
ATOM 789 C CA . ALA A 1 108 ? 43.352 -25.503 -65.709 1.00 84.69 108 ALA A CA 1
ATOM 790 C C . ALA A 1 108 ? 43.416 -24.036 -65.265 1.00 84.69 108 ALA A C 1
ATOM 792 O O . ALA A 1 108 ? 42.924 -23.708 -64.186 1.00 84.69 108 ALA A O 1
ATOM 793 N N . LYS A 1 109 ? 43.957 -23.136 -66.099 1.00 87.75 109 LYS A N 1
ATOM 794 C CA . LYS A 1 109 ? 44.010 -21.692 -65.795 1.00 87.75 109 LYS A CA 1
ATOM 795 C C . LYS A 1 109 ? 42.620 -21.048 -65.743 1.00 87.75 109 LYS A C 1
ATOM 797 O O . LYS A 1 109 ? 42.373 -20.135 -64.955 1.00 87.75 109 LYS A O 1
ATOM 802 N N . LEU A 1 110 ? 41.688 -21.506 -66.578 1.00 88.25 110 LEU A N 1
ATOM 803 C CA . LEU A 1 110 ? 40.298 -21.064 -66.516 1.00 88.25 110 LEU A CA 1
ATOM 804 C C . LEU A 1 110 ? 39.613 -21.594 -65.250 1.00 88.25 110 LEU A C 1
ATOM 806 O O . LEU A 1 110 ? 38.880 -20.854 -64.593 1.00 88.25 110 LEU A O 1
ATOM 810 N N . ALA A 1 111 ? 39.878 -22.847 -64.876 1.00 88.75 111 ALA A N 1
ATOM 811 C CA . ALA A 1 111 ? 39.347 -23.443 -63.656 1.00 88.75 111 ALA A CA 1
ATOM 812 C C . ALA A 1 111 ? 39.818 -22.695 -62.396 1.00 88.75 111 ALA A C 1
ATOM 814 O O . ALA A 1 111 ? 38.998 -22.420 -61.518 1.00 88.75 111 ALA A O 1
ATOM 815 N N . THR A 1 112 ? 41.093 -22.294 -62.321 1.00 89.25 112 THR A N 1
ATOM 816 C CA . THR A 1 112 ? 41.610 -21.489 -61.200 1.00 89.25 112 THR A CA 1
ATOM 817 C C . THR A 1 112 ? 40.957 -20.111 -61.140 1.00 89.25 112 THR A C 1
ATOM 819 O O . THR A 1 112 ? 40.504 -19.711 -60.071 1.00 89.25 112 THR A O 1
ATOM 822 N N . LEU A 1 113 ? 40.802 -19.419 -62.275 1.00 90.56 113 LEU A N 1
ATOM 823 C CA . LEU A 1 113 ? 40.087 -18.137 -62.335 1.00 90.56 113 LEU A CA 1
ATOM 824 C C . LEU A 1 113 ? 38.636 -18.245 -61.870 1.00 90.56 113 LEU A C 1
ATOM 826 O O . LEU A 1 113 ? 38.130 -17.369 -61.170 1.00 90.56 113 LEU A O 1
ATOM 830 N N . LEU A 1 114 ? 37.942 -19.310 -62.272 1.00 92.06 114 LEU A N 1
ATOM 831 C CA . LEU A 1 114 ? 36.564 -19.543 -61.854 1.00 92.06 114 LEU A CA 1
ATOM 832 C C . LEU A 1 114 ? 36.476 -19.847 -60.354 1.00 92.06 114 LEU A C 1
ATOM 834 O O . LEU A 1 114 ? 35.548 -19.362 -59.704 1.00 92.06 114 LEU A O 1
ATOM 838 N N . ALA A 1 115 ? 37.441 -20.584 -59.799 1.00 92.25 115 ALA A N 1
ATOM 839 C CA . ALA A 1 115 ? 37.530 -20.853 -58.366 1.00 92.25 115 ALA A CA 1
ATOM 840 C C . ALA A 1 115 ? 37.823 -19.578 -57.553 1.00 92.25 115 ALA A C 1
ATOM 842 O O . ALA A 1 115 ? 37.151 -19.320 -56.555 1.00 92.25 115 ALA A O 1
ATOM 843 N N . GLU A 1 116 ? 38.764 -18.744 -57.999 1.00 94.25 116 GLU A N 1
ATOM 844 C CA . GLU A 1 116 ? 39.061 -17.444 -57.381 1.00 94.25 116 GLU A CA 1
ATOM 845 C C . GLU A 1 116 ? 37.852 -16.512 -57.441 1.00 94.25 116 GLU A C 1
ATOM 847 O O . GLU A 1 116 ? 37.440 -15.965 -56.421 1.00 94.25 116 GLU A O 1
ATOM 852 N N . ARG A 1 117 ? 37.191 -16.421 -58.599 1.00 95.81 117 ARG A N 1
ATOM 853 C CA . ARG A 1 117 ? 35.952 -15.651 -58.751 1.00 95.81 117 ARG A CA 1
ATOM 854 C C . ARG A 1 117 ? 34.850 -16.143 -57.811 1.00 95.81 117 ARG A C 1
ATOM 856 O O . ARG A 1 117 ? 34.099 -15.325 -57.281 1.00 95.81 117 ARG A O 1
ATOM 863 N N . ALA A 1 118 ? 34.710 -17.457 -57.634 1.00 95.69 118 ALA A N 1
ATOM 864 C CA . ALA A 1 118 ? 33.734 -18.029 -56.710 1.00 95.69 118 ALA A CA 1
ATOM 865 C C . ALA A 1 118 ? 34.051 -17.636 -55.259 1.00 95.69 118 ALA A C 1
ATOM 867 O O . ALA A 1 118 ? 33.161 -17.164 -54.553 1.00 95.69 118 ALA A O 1
ATOM 868 N N . LYS A 1 119 ? 35.324 -17.729 -54.858 1.00 96.75 119 LYS A N 1
ATOM 869 C CA . LYS A 1 119 ? 35.810 -17.316 -53.534 1.00 96.75 119 LYS A CA 1
ATOM 870 C C . LYS A 1 119 ? 35.615 -15.819 -53.279 1.00 96.75 119 LYS A C 1
ATOM 872 O O . LYS A 1 119 ? 35.158 -15.425 -52.209 1.00 96.75 119 LYS A O 1
ATOM 877 N N . ASP A 1 120 ? 35.923 -14.977 -54.259 1.00 96.25 120 ASP A N 1
ATOM 878 C CA . ASP A 1 120 ? 35.728 -13.530 -54.149 1.00 96.25 120 ASP A CA 1
ATOM 879 C C . ASP A 1 120 ? 34.244 -13.176 -54.058 1.00 96.25 120 ASP A C 1
ATOM 881 O O . ASP A 1 120 ? 33.854 -12.307 -53.278 1.00 96.25 120 ASP A O 1
ATOM 885 N N . LYS A 1 121 ? 33.390 -13.879 -54.809 1.00 96.69 121 LYS A N 1
ATOM 886 C CA . LYS A 1 121 ? 31.937 -13.707 -54.734 1.00 96.69 121 LYS A CA 1
ATOM 887 C C . LYS A 1 121 ? 31.398 -14.065 -53.347 1.00 96.69 121 LYS A C 1
ATOM 889 O O . LYS A 1 121 ? 30.621 -13.286 -52.802 1.00 96.69 121 LYS A O 1
ATOM 894 N N . GLU A 1 122 ? 31.841 -15.180 -52.772 1.00 96.75 122 GLU A N 1
ATOM 895 C CA . GLU A 1 122 ? 31.503 -15.577 -51.398 1.00 96.75 122 GLU A CA 1
ATOM 896 C C . GLU A 1 122 ? 31.992 -14.530 -50.382 1.00 96.75 122 GLU A C 1
ATOM 898 O O . GLU A 1 122 ? 31.261 -14.119 -49.479 1.00 96.75 122 GLU A O 1
ATOM 903 N N . ARG A 1 123 ? 33.206 -13.994 -50.567 1.00 97.06 123 ARG A N 1
ATOM 904 C CA . ARG A 1 123 ? 33.727 -12.932 -49.697 1.00 97.06 123 ARG A CA 1
ATOM 905 C C . ARG A 1 123 ? 32.928 -11.632 -49.802 1.00 97.06 123 ARG A C 1
ATOM 907 O O . ARG A 1 123 ? 32.743 -10.944 -48.805 1.00 97.06 123 ARG A O 1
ATOM 914 N N . ILE A 1 124 ? 32.433 -11.285 -50.986 1.00 97.19 124 ILE A N 1
ATOM 915 C CA . ILE A 1 124 ? 31.547 -10.129 -51.169 1.00 97.19 124 ILE A CA 1
ATOM 916 C C . ILE A 1 124 ? 30.201 -10.354 -50.476 1.00 97.19 124 ILE A C 1
ATOM 918 O O . ILE A 1 124 ? 29.659 -9.415 -49.899 1.00 97.19 124 ILE A O 1
ATOM 922 N N . GLU A 1 125 ? 29.646 -11.561 -50.551 1.00 96.81 125 GLU A N 1
ATOM 923 C CA . GLU A 1 125 ? 28.376 -11.905 -49.908 1.00 96.81 125 GLU A CA 1
ATOM 924 C C . GLU A 1 125 ? 28.486 -11.821 -48.382 1.00 96.81 125 GLU A C 1
ATOM 926 O O . GLU A 1 125 ? 27.761 -11.042 -47.768 1.00 96.81 125 GLU A O 1
ATOM 931 N N . THR A 1 126 ? 29.497 -12.464 -47.798 1.00 96.50 126 THR A N 1
ATOM 932 C CA . THR A 1 126 ? 29.783 -12.378 -46.353 1.00 96.50 126 THR A CA 1
ATOM 933 C C . THR A 1 126 ? 30.048 -10.942 -45.890 1.00 96.50 126 THR A C 1
ATOM 935 O O . THR A 1 126 ? 29.536 -10.504 -44.863 1.00 96.50 126 THR A O 1
ATOM 938 N N . LEU A 1 127 ? 30.794 -10.140 -46.661 1.00 95.81 127 LEU A N 1
ATOM 939 C CA . LEU A 1 127 ? 31.000 -8.724 -46.336 1.00 95.81 127 LEU A CA 1
ATOM 940 C C . LEU A 1 127 ? 29.705 -7.905 -46.407 1.00 95.81 127 LEU A C 1
ATOM 942 O O . LEU A 1 127 ? 29.543 -6.966 -45.630 1.00 95.81 127 LEU A O 1
ATOM 946 N N . LYS A 1 128 ? 28.783 -8.228 -47.320 1.00 95.75 128 LYS A N 1
ATOM 947 C CA . LYS A 1 128 ? 27.471 -7.567 -47.389 1.00 95.75 128 LYS A CA 1
ATOM 948 C C . LYS A 1 128 ? 26.595 -7.928 -46.197 1.00 95.75 128 LYS A C 1
ATOM 950 O O . LYS A 1 128 ? 25.920 -7.036 -45.691 1.00 95.75 128 LYS A O 1
ATOM 955 N N . GLU A 1 129 ? 26.624 -9.183 -45.758 1.00 95.75 129 GLU A N 1
ATOM 956 C CA . GLU A 1 129 ? 25.939 -9.635 -44.543 1.00 95.75 129 GLU A CA 1
ATOM 957 C C . GLU A 1 129 ? 26.471 -8.886 -43.322 1.00 95.75 129 GLU A C 1
ATOM 959 O O . GLU A 1 129 ? 25.701 -8.200 -42.656 1.00 95.75 129 GLU A O 1
ATOM 964 N N . HIS A 1 130 ? 27.790 -8.864 -43.119 1.00 94.88 130 HIS A N 1
ATOM 965 C CA . HIS A 1 130 ? 28.402 -8.094 -42.032 1.00 94.88 130 HIS A CA 1
ATOM 966 C C . HIS A 1 130 ? 28.080 -6.597 -42.096 1.00 94.88 130 HIS A C 1
ATOM 968 O O . HIS A 1 130 ? 27.876 -5.955 -41.070 1.00 94.88 130 HIS A O 1
ATOM 974 N N . LEU A 1 131 ? 28.010 -6.011 -43.294 1.00 94.19 131 LEU A N 1
ATOM 975 C CA . LEU A 1 131 ? 27.636 -4.607 -43.458 1.00 94.19 131 LEU A CA 1
ATOM 976 C C . LEU A 1 131 ? 26.159 -4.378 -43.100 1.00 94.19 131 LEU A C 1
ATOM 978 O O . LEU A 1 131 ? 25.832 -3.361 -42.487 1.00 94.19 131 LEU A O 1
ATOM 982 N N . ALA A 1 132 ? 25.266 -5.300 -43.462 1.00 93.75 132 ALA A N 1
ATOM 983 C CA . ALA A 1 132 ? 23.862 -5.246 -43.070 1.00 93.75 132 ALA A CA 1
ATOM 984 C C . ALA A 1 132 ? 23.698 -5.382 -41.546 1.00 93.75 132 ALA A C 1
ATOM 986 O O . ALA A 1 132 ? 23.019 -4.551 -40.943 1.00 93.75 132 ALA A O 1
ATOM 987 N N . GLU A 1 133 ? 24.390 -6.343 -40.930 1.00 93.25 133 GLU A N 1
ATOM 988 C CA . GLU A 1 133 ? 24.429 -6.540 -39.476 1.00 93.25 133 GLU A CA 1
ATOM 989 C C . GLU A 1 133 ? 24.955 -5.296 -38.749 1.00 93.25 133 GLU A C 1
ATOM 991 O O . GLU A 1 133 ? 24.348 -4.831 -37.786 1.00 93.25 133 GLU A O 1
ATOM 996 N N . GLU A 1 134 ? 26.051 -4.699 -39.226 1.00 90.81 134 GLU A N 1
ATOM 997 C CA . GLU A 1 134 ? 26.599 -3.476 -38.633 1.00 90.81 134 GLU A CA 1
ATOM 998 C C . GLU A 1 134 ? 25.676 -2.270 -38.827 1.00 90.81 134 GLU A C 1
ATOM 1000 O O . GLU A 1 134 ? 25.536 -1.451 -37.921 1.00 90.81 134 GLU A O 1
ATOM 1005 N N . ARG A 1 135 ? 24.981 -2.152 -39.965 1.00 91.50 135 ARG A N 1
ATOM 1006 C CA . ARG A 1 135 ? 23.965 -1.101 -40.151 1.00 91.50 135 ARG A CA 1
ATOM 1007 C C . ARG A 1 135 ? 22.820 -1.243 -39.156 1.00 91.50 135 ARG A C 1
ATOM 1009 O O . ARG A 1 135 ? 22.423 -0.243 -38.559 1.00 91.50 135 ARG A O 1
ATOM 1016 N N . GLU A 1 136 ? 22.325 -2.459 -38.947 1.00 89.94 136 GLU A N 1
ATOM 1017 C CA . GLU A 1 136 ? 21.282 -2.737 -37.957 1.00 89.94 136 GLU A CA 1
ATOM 1018 C C . GLU A 1 136 ? 21.777 -2.453 -36.530 1.00 89.94 136 GLU A C 1
ATOM 1020 O O . GLU A 1 136 ? 21.091 -1.802 -35.734 1.00 89.94 136 GLU A O 1
ATOM 1025 N N . ARG A 1 137 ? 23.011 -2.863 -36.215 1.00 90.94 137 ARG A N 1
ATOM 1026 C CA . ARG A 1 137 ? 23.658 -2.587 -34.930 1.00 90.94 137 ARG A CA 1
ATOM 1027 C C . ARG A 1 137 ? 23.783 -1.086 -34.680 1.00 90.94 137 ARG A C 1
ATOM 1029 O O . ARG A 1 137 ? 23.431 -0.618 -33.596 1.00 90.94 137 ARG A O 1
ATOM 1036 N N . VAL A 1 138 ? 24.23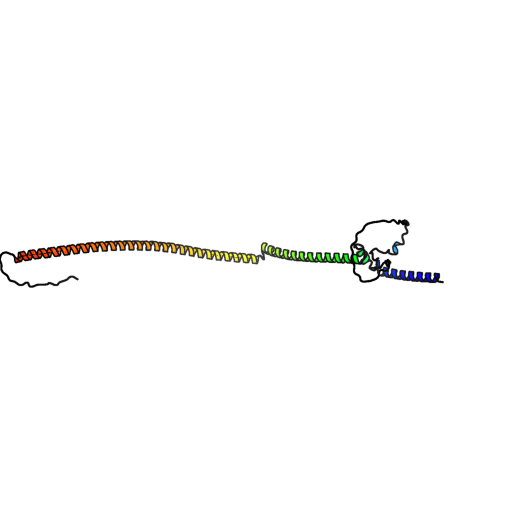9 -0.322 -35.672 1.00 85.38 138 VAL A N 1
ATOM 1037 C CA . VAL A 1 138 ? 24.346 1.142 -35.601 1.00 85.38 138 VAL A CA 1
ATOM 1038 C C . VAL A 1 138 ? 22.971 1.782 -35.420 1.00 85.38 138 VAL A C 1
ATOM 1040 O O . VAL A 1 138 ? 22.843 2.681 -34.594 1.00 85.38 138 VAL A O 1
ATOM 1043 N N . GLU A 1 139 ? 21.930 1.309 -36.107 1.00 84.50 139 GLU A N 1
ATOM 1044 C CA . GLU A 1 139 ? 20.562 1.814 -35.937 1.00 84.50 139 GLU A CA 1
ATOM 1045 C C . GLU A 1 139 ? 20.027 1.566 -34.514 1.00 84.50 139 GLU A C 1
ATOM 1047 O O . GLU A 1 139 ? 19.448 2.464 -33.893 1.00 84.50 139 GLU A O 1
ATOM 1052 N N . MET A 1 140 ? 20.258 0.376 -33.949 1.00 80.38 140 MET A N 1
ATOM 1053 C CA . MET A 1 140 ? 19.900 0.087 -32.556 1.00 80.38 140 MET A CA 1
ATOM 1054 C C . MET A 1 140 ? 20.669 0.967 -31.571 1.00 80.38 140 MET A C 1
ATOM 1056 O O . MET A 1 140 ? 20.071 1.534 -30.652 1.00 80.38 140 MET A O 1
ATOM 1060 N N . VAL A 1 141 ? 21.979 1.127 -31.771 1.00 80.44 141 VAL A N 1
ATOM 1061 C CA . VAL A 1 141 ? 22.812 2.002 -30.938 1.00 80.44 141 VAL A CA 1
ATOM 1062 C C . VAL A 1 141 ? 22.344 3.453 -31.049 1.00 80.44 141 VAL A C 1
ATOM 1064 O O . VAL A 1 141 ? 22.227 4.114 -30.025 1.00 80.44 141 VAL A O 1
ATOM 1067 N N . GLN A 1 142 ? 21.977 3.937 -32.237 1.00 75.62 142 GLN A N 1
ATOM 1068 C CA . GLN A 1 142 ? 21.419 5.278 -32.435 1.00 75.62 142 GLN A CA 1
ATOM 1069 C C . GLN A 1 142 ? 20.061 5.458 -31.753 1.00 75.62 142 GLN A C 1
ATOM 1071 O O . GLN A 1 142 ? 19.819 6.514 -31.175 1.00 75.62 142 GLN A O 1
ATOM 1076 N N . LYS A 1 143 ? 19.177 4.453 -31.761 1.00 74.38 143 LYS A N 1
ATOM 1077 C CA . LYS A 1 143 ? 17.903 4.487 -31.016 1.00 74.38 143 LYS A CA 1
ATOM 1078 C C . LYS A 1 143 ? 18.135 4.577 -29.508 1.00 74.38 143 LYS A C 1
ATOM 1080 O O . LYS A 1 143 ? 17.456 5.342 -28.823 1.00 74.38 143 LYS A O 1
ATOM 1085 N N . ILE A 1 144 ? 19.107 3.827 -28.990 1.00 70.62 144 ILE A N 1
ATOM 1086 C CA . ILE A 1 144 ? 19.485 3.860 -27.572 1.00 70.62 144 ILE A CA 1
ATOM 1087 C C . ILE A 1 144 ? 20.155 5.193 -27.223 1.00 70.62 144 ILE A C 1
ATOM 1089 O O . ILE A 1 144 ? 19.792 5.795 -26.218 1.00 70.62 144 ILE A O 1
ATOM 1093 N N . ASP A 1 145 ? 21.066 5.688 -28.060 1.00 65.75 145 ASP A N 1
ATOM 1094 C CA . ASP A 1 145 ? 21.774 6.957 -27.864 1.00 65.75 145 ASP A CA 1
ATOM 1095 C C . ASP A 1 145 ? 20.821 8.149 -27.992 1.00 65.75 145 ASP A C 1
ATOM 1097 O O . ASP A 1 145 ? 20.881 9.062 -27.184 1.00 65.75 145 ASP A O 1
ATOM 1101 N N . SER A 1 146 ? 19.848 8.104 -28.907 1.00 62.62 146 SER A N 1
ATOM 1102 C CA . SER A 1 146 ? 18.763 9.094 -28.991 1.00 62.62 146 SER A CA 1
ATOM 1103 C C . SER A 1 146 ? 17.906 9.075 -27.730 1.00 62.62 146 SER A C 1
ATOM 1105 O O . SER A 1 146 ? 17.543 10.120 -27.211 1.00 62.62 146 SER A O 1
ATOM 1107 N N . ARG A 1 147 ? 17.612 7.894 -27.177 1.00 62.44 147 ARG A N 1
ATOM 1108 C CA . ARG A 1 147 ? 16.870 7.766 -25.916 1.00 62.44 147 ARG A CA 1
ATOM 1109 C C . ARG A 1 147 ? 17.690 8.228 -24.704 1.00 62.44 147 ARG A C 1
ATOM 1111 O O . ARG A 1 147 ? 17.112 8.776 -23.769 1.00 62.44 147 ARG A O 1
ATOM 1118 N N . ALA A 1 148 ? 19.007 8.025 -24.722 1.00 59.78 148 ALA A N 1
ATOM 1119 C CA . ALA A 1 148 ? 19.937 8.392 -23.654 1.00 59.78 148 ALA A CA 1
ATOM 1120 C C . ALA A 1 148 ? 20.351 9.875 -23.691 1.00 59.78 148 ALA A C 1
ATOM 1122 O O . ALA A 1 148 ? 20.496 10.491 -22.639 1.00 59.78 148 ALA A O 1
ATOM 1123 N N . LYS A 1 149 ? 20.477 10.475 -24.880 1.00 59.75 149 LYS A N 1
ATOM 1124 C CA . LYS A 1 149 ? 20.762 11.906 -25.100 1.00 59.75 149 LYS A CA 1
ATOM 1125 C C . LYS A 1 149 ? 19.513 12.789 -25.065 1.00 59.75 149 LYS A C 1
ATOM 1127 O O . LYS A 1 149 ? 19.603 13.983 -25.331 1.00 59.75 149 LYS A O 1
ATOM 1132 N N . GLY A 1 150 ? 18.376 12.211 -24.681 1.00 52.56 150 GLY A N 1
ATOM 1133 C CA . GLY A 1 150 ? 17.078 12.861 -24.727 1.00 52.56 150 GLY A CA 1
ATOM 1134 C C . GLY A 1 150 ? 16.514 12.783 -26.137 1.00 52.56 150 GLY A C 1
ATOM 1135 O O . GLY A 1 150 ? 16.914 13.536 -27.022 1.00 52.56 150 GLY A O 1
ATOM 1136 N N . GLY A 1 151 ? 15.539 11.892 -26.337 1.00 63.97 151 GLY A N 1
ATOM 1137 C CA . GLY A 1 151 ? 14.636 12.027 -27.476 1.00 63.97 151 GLY A CA 1
ATOM 1138 C C . GLY A 1 151 ? 13.976 13.405 -27.419 1.00 63.97 151 GLY A C 1
ATOM 1139 O O . GLY A 1 151 ? 14.012 14.024 -26.354 1.00 63.97 151 GLY A O 1
ATOM 1140 N N . ASP A 1 152 ? 13.413 13.856 -28.547 1.00 70.12 152 ASP A N 1
ATOM 1141 C CA . ASP A 1 152 ? 12.797 15.180 -28.755 1.00 70.12 152 ASP A CA 1
ATOM 1142 C C . ASP A 1 152 ? 12.566 15.963 -27.441 1.00 70.12 152 ASP A C 1
ATOM 1144 O O . ASP A 1 152 ? 11.739 15.537 -26.623 1.00 70.12 152 ASP A O 1
ATOM 1148 N N . PRO A 1 153 ? 13.323 17.046 -27.173 1.00 70.19 153 PRO A N 1
ATOM 1149 C CA . PRO A 1 153 ? 13.334 17.714 -25.870 1.00 70.19 153 PRO A CA 1
ATOM 1150 C C . PRO A 1 153 ? 11.934 18.120 -25.388 1.00 70.19 153 PRO A C 1
ATOM 1152 O O . PRO A 1 153 ? 11.683 18.125 -24.179 1.00 70.19 153 PRO A O 1
ATOM 1155 N N . GLU A 1 154 ? 11.003 18.379 -26.310 1.00 77.12 154 GLU A N 1
ATOM 1156 C CA . GLU A 1 154 ? 9.593 18.620 -25.999 1.00 77.12 154 GLU A CA 1
ATOM 1157 C C . GLU A 1 154 ? 8.874 17.369 -25.471 1.00 77.12 154 GLU A C 1
ATOM 1159 O O . GLU A 1 154 ? 8.191 17.433 -24.446 1.00 77.12 154 GLU A O 1
ATOM 1164 N N . HIS A 1 155 ? 9.088 16.200 -26.076 1.00 80.50 155 HIS A N 1
ATOM 1165 C CA . HIS A 1 155 ? 8.545 14.930 -25.589 1.00 80.50 155 HIS A CA 1
ATOM 1166 C C . HIS A 1 155 ? 9.095 14.559 -24.199 1.00 80.50 155 HIS A C 1
ATOM 1168 O O . HIS A 1 155 ? 8.354 14.086 -23.327 1.00 80.50 155 HIS A O 1
ATOM 1174 N N . LEU A 1 156 ? 10.389 14.794 -23.947 1.00 77.69 156 LEU A N 1
ATOM 1175 C CA . LEU A 1 156 ? 10.983 14.585 -22.622 1.00 77.69 156 LEU A CA 1
ATOM 1176 C C . LEU A 1 156 ? 10.365 15.528 -21.581 1.00 77.69 156 LEU A C 1
ATOM 1178 O O . LEU A 1 156 ? 9.973 15.089 -20.497 1.00 77.69 156 LEU A O 1
ATOM 1182 N N . ARG A 1 157 ? 10.230 16.813 -21.917 1.00 82.44 157 ARG A N 1
ATOM 1183 C CA . ARG A 1 157 ? 9.600 17.825 -21.061 1.00 82.44 157 ARG A CA 1
ATOM 1184 C C . ARG A 1 157 ? 8.143 17.472 -20.747 1.00 82.44 157 ARG A C 1
ATOM 1186 O O . ARG A 1 157 ? 7.744 17.555 -19.584 1.00 82.44 157 ARG A O 1
ATOM 1193 N N . GLN A 1 158 ? 7.377 17.016 -21.737 1.00 86.44 158 GLN A N 1
ATOM 1194 C CA . GLN A 1 158 ? 6.005 16.547 -21.550 1.00 86.44 158 GLN A CA 1
ATOM 1195 C C . GLN A 1 158 ? 5.949 15.325 -20.625 1.00 86.44 158 GLN A C 1
ATOM 1197 O O . GLN A 1 158 ? 5.155 15.298 -19.684 1.00 86.44 158 GLN A O 1
ATOM 1202 N N . THR A 1 159 ? 6.828 14.342 -20.832 1.00 86.00 159 THR A N 1
ATOM 1203 C CA . THR A 1 159 ? 6.905 13.141 -19.984 1.00 86.00 159 THR A CA 1
ATOM 1204 C C . THR A 1 159 ? 7.227 13.506 -18.532 1.00 86.00 159 THR A C 1
ATOM 1206 O O . THR A 1 159 ? 6.581 13.011 -17.608 1.00 86.00 159 THR A O 1
ATOM 1209 N N . LEU A 1 160 ? 8.174 14.424 -18.316 1.00 87.94 160 LEU A N 1
ATOM 1210 C CA . LEU A 1 160 ? 8.516 14.930 -16.985 1.00 87.94 160 LEU A CA 1
ATOM 1211 C C . LEU A 1 160 ? 7.353 15.687 -16.335 1.00 87.94 160 LEU A C 1
ATOM 1213 O O . LEU A 1 160 ? 7.115 15.529 -15.138 1.00 87.94 160 LEU A O 1
ATOM 1217 N N . GLN A 1 161 ? 6.609 16.487 -17.100 1.00 91.75 161 GLN A N 1
ATOM 1218 C CA . GLN A 1 161 ? 5.437 17.200 -16.594 1.00 91.75 161 GLN A CA 1
ATOM 1219 C C . GLN A 1 161 ? 4.320 16.234 -16.182 1.00 91.75 161 GLN A C 1
ATOM 1221 O O . GLN A 1 161 ? 3.753 16.391 -15.100 1.00 91.75 161 GLN A O 1
ATOM 1226 N N . VAL A 1 162 ? 4.041 15.210 -16.994 1.00 93.94 162 VAL A N 1
ATOM 1227 C CA . VAL A 1 162 ? 3.063 14.160 -16.666 1.00 93.94 162 VAL A CA 1
ATOM 1228 C C . VAL A 1 162 ? 3.499 13.391 -15.421 1.00 93.94 162 VAL A C 1
ATOM 1230 O O . VAL A 1 162 ? 2.701 13.232 -14.500 1.00 93.94 162 VAL A O 1
ATOM 1233 N N . ALA A 1 163 ? 4.768 12.983 -15.338 1.00 93.50 163 ALA A N 1
ATOM 1234 C CA . ALA A 1 163 ? 5.306 12.307 -14.159 1.00 93.50 163 ALA A CA 1
ATOM 1235 C C . ALA A 1 163 ? 5.192 13.180 -12.897 1.00 93.50 163 ALA A C 1
ATOM 1237 O O . ALA A 1 163 ? 4.823 12.694 -11.829 1.00 93.50 163 ALA A O 1
ATOM 1238 N N . ARG A 1 164 ? 5.443 14.490 -13.020 1.00 95.19 164 ARG A N 1
ATOM 1239 C CA . ARG A 1 164 ? 5.292 15.448 -11.918 1.00 95.19 164 ARG A CA 1
ATOM 1240 C C . ARG A 1 164 ? 3.833 15.613 -11.489 1.00 95.19 164 ARG A C 1
ATOM 1242 O O . ARG A 1 164 ? 3.579 15.659 -10.289 1.00 95.19 164 ARG A O 1
ATOM 1249 N N . SER A 1 165 ? 2.895 15.663 -12.436 1.00 97.06 165 SER A N 1
ATOM 1250 C CA . SER A 1 165 ? 1.455 15.694 -12.145 1.00 97.06 165 SER A CA 1
ATOM 1251 C C . SER A 1 165 ? 1.016 14.425 -11.417 1.00 97.06 165 SER A C 1
ATOM 1253 O O . SER A 1 165 ? 0.397 14.505 -10.363 1.00 97.06 165 SER A O 1
ATOM 1255 N N . GLN A 1 166 ? 1.418 13.250 -11.909 1.00 97.56 166 GLN A N 1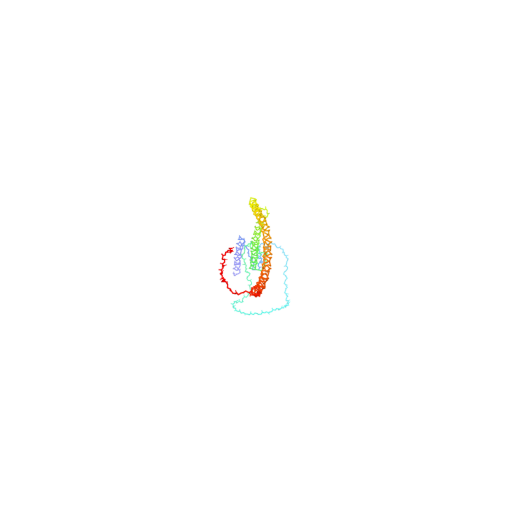
ATOM 1256 C CA . GLN A 1 166 ? 1.106 11.975 -11.259 1.00 97.56 166 GLN A CA 1
ATOM 1257 C C . GLN A 1 166 ? 1.686 11.899 -9.843 1.00 97.56 166 GLN A C 1
ATOM 1259 O O . GLN A 1 166 ? 1.012 11.450 -8.919 1.00 97.56 166 GLN A O 1
ATOM 1264 N N . ALA A 1 167 ? 2.918 12.377 -9.639 1.00 96.94 167 ALA A N 1
ATOM 1265 C CA . ALA A 1 167 ? 3.520 12.442 -8.311 1.00 96.94 167 ALA A CA 1
ATOM 1266 C C . ALA A 1 167 ? 2.713 13.341 -7.354 1.00 96.94 167 ALA A C 1
ATOM 1268 O O . ALA A 1 167 ? 2.558 13.004 -6.180 1.00 96.94 167 ALA A O 1
ATOM 1269 N N . GLN A 1 168 ? 2.171 14.460 -7.846 1.00 98.19 168 GLN A N 1
ATOM 1270 C CA . GLN A 1 168 ? 1.293 15.335 -7.065 1.00 98.19 168 GLN A CA 1
ATOM 1271 C C . GLN A 1 168 ? -0.046 14.663 -6.736 1.00 98.19 168 GLN A C 1
ATOM 1273 O O . GLN A 1 168 ? -0.475 14.730 -5.585 1.00 98.19 168 GLN A O 1
ATOM 1278 N N . ASP A 1 169 ? -0.657 13.954 -7.686 1.00 98.00 169 ASP A N 1
ATOM 1279 C CA . ASP A 1 169 ? -1.900 13.207 -7.455 1.00 98.00 169 ASP A CA 1
ATOM 1280 C C . ASP A 1 169 ? -1.711 12.107 -6.405 1.00 98.00 169 ASP A C 1
ATOM 1282 O O . ASP A 1 169 ? -2.535 11.950 -5.500 1.00 98.00 169 ASP A O 1
ATOM 1286 N N . TYR A 1 170 ? -0.604 11.361 -6.479 1.00 98.25 170 TYR A N 1
ATOM 1287 C CA . TYR A 1 170 ? -0.274 10.354 -5.471 1.00 98.25 170 TYR A CA 1
ATOM 1288 C C . TYR A 1 170 ? -0.023 10.977 -4.102 1.00 98.25 170 TYR A C 1
ATOM 1290 O O . TYR A 1 170 ? -0.508 10.446 -3.104 1.00 98.25 170 TYR A O 1
ATOM 1298 N N . LYS A 1 171 ? 0.672 12.118 -4.042 1.00 98.38 171 LYS A N 1
ATOM 1299 C CA . LYS A 1 171 ? 0.868 12.859 -2.793 1.00 98.38 171 LYS A CA 1
ATOM 1300 C C . LYS A 1 171 ? -0.469 13.295 -2.186 1.00 98.38 171 LYS A C 1
ATOM 1302 O O . LYS A 1 171 ? -0.684 13.079 -0.998 1.00 98.38 171 LYS A O 1
ATOM 1307 N N . PHE A 1 172 ? -1.381 13.836 -2.991 1.00 98.50 172 PHE A N 1
ATOM 1308 C CA . PHE A 1 172 ? -2.705 14.249 -2.522 1.00 98.50 172 PHE A CA 1
ATOM 1309 C C . PHE A 1 172 ? -3.529 13.061 -2.005 1.00 98.50 172 PHE A C 1
ATOM 1311 O O . PHE A 1 172 ? -4.115 13.126 -0.925 1.00 98.50 172 PHE A O 1
ATOM 1318 N N . ARG A 1 173 ? -3.533 11.938 -2.734 1.00 98.44 173 ARG A N 1
ATOM 1319 C CA . ARG A 1 173 ? -4.208 10.703 -2.295 1.00 98.44 173 ARG A CA 1
ATOM 1320 C C . ARG A 1 173 ? -3.614 10.155 -1.000 1.00 98.44 173 ARG A C 1
ATOM 1322 O O . ARG A 1 173 ? -4.362 9.693 -0.143 1.00 98.44 173 ARG A O 1
ATOM 1329 N N . LEU A 1 174 ? -2.292 10.223 -0.850 1.00 98.38 174 LEU A N 1
ATOM 1330 C CA . LEU A 1 174 ? -1.601 9.822 0.371 1.00 98.38 174 LEU A CA 1
ATOM 1331 C C . LEU A 1 174 ? -2.003 10.713 1.552 1.00 98.38 174 LEU A C 1
ATOM 1333 O O . LEU A 1 174 ? -2.344 10.198 2.611 1.00 98.38 174 LEU A O 1
ATOM 1337 N N . GLU A 1 175 ? -2.020 12.035 1.374 1.00 98.62 175 GLU A N 1
ATOM 1338 C CA . GLU A 1 175 ? -2.463 12.980 2.406 1.00 98.62 175 GLU A CA 1
ATOM 1339 C C . GLU A 1 175 ? -3.925 12.742 2.807 1.00 98.62 175 GLU A C 1
ATOM 1341 O O . GLU A 1 175 ? -4.236 12.698 3.997 1.00 98.62 175 GLU A O 1
ATOM 1346 N N . GLN A 1 176 ? -4.812 12.498 1.840 1.00 98.56 176 GLN A N 1
ATOM 1347 C CA . GLN A 1 176 ? -6.210 12.156 2.108 1.00 98.56 176 GLN A CA 1
ATOM 1348 C C . GLN A 1 176 ? -6.344 10.831 2.878 1.00 98.56 176 GLN A C 1
ATOM 1350 O O . GLN A 1 176 ? -7.126 10.740 3.827 1.00 98.56 176 GLN A O 1
ATOM 1355 N N . ALA A 1 177 ? -5.577 9.804 2.498 1.00 98.19 177 ALA A N 1
ATOM 1356 C CA . ALA A 1 177 ? -5.555 8.530 3.211 1.00 98.19 177 ALA A CA 1
ATOM 1357 C C . ALA A 1 177 ? -5.036 8.700 4.647 1.00 98.19 177 ALA A C 1
ATOM 1359 O O . ALA A 1 177 ? -5.646 8.172 5.573 1.00 98.19 177 ALA A O 1
ATOM 1360 N N . ASN A 1 178 ? -3.982 9.496 4.844 1.00 98.19 178 ASN A N 1
ATOM 1361 C CA . ASN A 1 178 ? -3.435 9.802 6.166 1.00 98.19 178 ASN A CA 1
ATOM 1362 C C . ASN A 1 178 ? -4.453 10.531 7.053 1.00 98.19 178 ASN A C 1
ATOM 1364 O O . ASN A 1 178 ? -4.641 10.143 8.201 1.00 98.19 178 ASN A O 1
ATOM 1368 N N . GLN A 1 179 ? -5.175 11.525 6.524 1.00 98.56 179 GLN A N 1
ATOM 1369 C CA . GLN A 1 179 ? -6.252 12.195 7.267 1.00 98.56 179 GLN A CA 1
ATOM 1370 C C . GLN A 1 179 ? -7.358 11.215 7.678 1.00 98.56 179 GLN A C 1
ATOM 1372 O O . GLN A 1 179 ? -7.843 11.260 8.810 1.00 98.56 179 GLN A O 1
ATOM 1377 N N . LYS A 1 180 ? -7.742 10.301 6.777 1.00 98.50 180 LYS A N 1
ATOM 1378 C CA . LYS A 1 180 ? -8.733 9.262 7.078 1.00 98.50 180 LYS A CA 1
ATOM 1379 C C . LYS A 1 180 ? -8.240 8.304 8.165 1.00 98.50 180 LYS A C 1
ATOM 1381 O O . LYS A 1 180 ? -9.029 7.951 9.036 1.00 98.50 180 LYS A O 1
ATOM 1386 N N . ILE A 1 181 ? -6.966 7.904 8.126 1.00 98.50 181 ILE A N 1
ATOM 1387 C CA . ILE A 1 181 ? -6.343 7.071 9.164 1.00 98.50 181 ILE A CA 1
ATOM 1388 C C . ILE A 1 181 ? -6.431 7.778 10.516 1.00 98.50 181 ILE A C 1
ATOM 1390 O O . ILE A 1 181 ? -7.001 7.207 11.438 1.00 98.50 181 ILE A O 1
ATOM 1394 N N . SER A 1 182 ? -6.000 9.039 10.615 1.00 98.50 182 SER A N 1
ATOM 1395 C CA . SER A 1 182 ? -6.078 9.795 11.874 1.00 98.50 182 SER A CA 1
ATOM 1396 C C . SER A 1 182 ? -7.511 9.953 12.396 1.00 98.50 182 SER A C 1
ATOM 1398 O O . SER A 1 182 ? -7.742 9.899 13.603 1.00 98.50 182 SER A O 1
ATOM 1400 N N . GLY A 1 183 ? -8.496 10.107 11.503 1.00 98.50 183 GLY A N 1
ATOM 1401 C CA . GLY A 1 183 ? -9.911 10.106 11.885 1.00 98.50 183 GLY A CA 1
ATOM 1402 C C . GLY A 1 183 ? -10.358 8.771 12.488 1.00 98.50 183 GLY A C 1
ATOM 1403 O O . GLY A 1 183 ? -10.957 8.744 13.563 1.00 98.50 183 GLY A O 1
ATOM 1404 N N . LEU A 1 184 ? -10.016 7.659 11.830 1.00 98.62 184 LEU A N 1
ATOM 1405 C CA . LEU A 1 184 ? -10.343 6.312 12.306 1.00 98.62 184 LEU A CA 1
ATOM 1406 C C . LEU A 1 184 ? -9.626 5.966 13.618 1.00 98.62 184 LEU A C 1
ATOM 1408 O O . LEU A 1 184 ? -10.226 5.343 14.489 1.00 98.62 184 LEU A O 1
ATOM 1412 N N . GLU A 1 185 ? -8.378 6.398 13.793 1.00 98.62 185 GLU A N 1
ATOM 1413 C CA . GLU A 1 185 ? -7.632 6.249 15.048 1.00 98.62 185 GLU A CA 1
ATOM 1414 C C . GLU A 1 185 ? -8.343 6.957 16.212 1.00 98.62 185 GLU A C 1
ATOM 1416 O O . GLU A 1 185 ? -8.495 6.383 17.292 1.00 98.62 185 GLU A O 1
ATOM 1421 N N . GLY A 1 186 ? -8.856 8.171 15.986 1.00 98.50 186 GLY A N 1
ATOM 1422 C CA . GLY A 1 186 ? -9.659 8.891 16.976 1.00 98.50 186 GLY A CA 1
ATOM 1423 C C . GLY A 1 186 ? -10.955 8.159 17.346 1.00 98.50 186 GLY A C 1
ATOM 1424 O O . GLY A 1 186 ? -11.310 8.069 18.526 1.00 98.50 186 GLY A O 1
ATOM 1425 N N . ASP A 1 187 ? -11.644 7.589 16.356 1.00 98.62 187 ASP A N 1
ATOM 1426 C CA . ASP A 1 187 ? -12.841 6.777 16.589 1.00 98.62 187 ASP A CA 1
ATOM 1427 C C . ASP A 1 187 ? -12.542 5.503 17.385 1.00 98.62 187 ASP A C 1
ATOM 1429 O O . ASP A 1 187 ? -13.301 5.176 18.303 1.00 98.62 187 ASP A O 1
ATOM 1433 N N . ILE A 1 188 ? -11.430 4.820 17.094 1.00 98.62 188 ILE A N 1
ATOM 1434 C CA . ILE A 1 188 ? -10.973 3.644 17.848 1.00 98.62 188 ILE A CA 1
ATOM 1435 C C . ILE A 1 188 ? -10.779 4.011 19.319 1.00 98.62 188 ILE A C 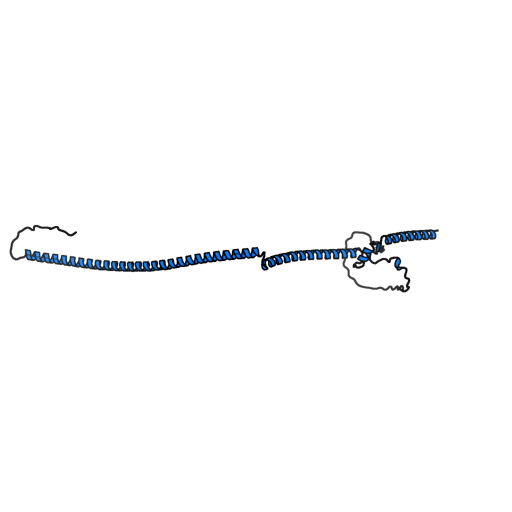1
ATOM 1437 O O . ILE A 1 188 ? -11.391 3.379 20.177 1.00 98.62 188 ILE A O 1
ATOM 1441 N N . ILE A 1 189 ? -10.035 5.078 19.625 1.00 98.50 189 ILE A N 1
ATOM 1442 C CA . ILE A 1 189 ? -9.795 5.523 21.011 1.00 98.50 189 ILE A CA 1
ATOM 1443 C C . ILE A 1 189 ? -11.119 5.788 21.742 1.00 98.50 189 ILE A C 1
ATOM 1445 O O . ILE A 1 189 ? -11.315 5.386 22.896 1.00 98.50 189 ILE A O 1
ATOM 1449 N N . ARG A 1 190 ? -12.068 6.454 21.075 1.00 98.62 190 ARG A N 1
ATOM 1450 C CA . ARG A 1 190 ? -13.387 6.740 21.651 1.00 98.62 190 ARG A CA 1
ATOM 1451 C C . ARG A 1 190 ? -14.177 5.458 21.921 1.00 98.62 190 ARG A C 1
ATOM 1453 O O . ARG A 1 190 ? -14.785 5.344 22.990 1.00 98.62 190 ARG A O 1
ATOM 1460 N N . LEU A 1 191 ? -14.195 4.524 20.971 1.00 98.62 191 LEU A N 1
ATOM 1461 C CA . LEU A 1 191 ? -14.895 3.242 21.086 1.00 98.62 191 LEU A CA 1
ATOM 1462 C C . LEU A 1 191 ? -14.272 2.355 22.167 1.00 98.62 191 LEU A C 1
ATOM 1464 O O . LEU A 1 191 ? -14.995 1.819 23.001 1.00 98.62 191 LEU A O 1
ATOM 1468 N N . GLU A 1 192 ? -12.947 2.274 22.240 1.00 98.38 192 GLU A N 1
ATOM 1469 C CA . GLU A 1 192 ? -12.234 1.584 23.319 1.00 98.38 192 GLU A CA 1
ATOM 1470 C C . GLU A 1 192 ? -12.593 2.167 24.691 1.00 98.38 192 GLU A C 1
ATOM 1472 O O . GLU A 1 192 ? -12.846 1.431 25.649 1.00 98.38 192 GLU A O 1
ATOM 1477 N N . GLY A 1 193 ? -12.687 3.496 24.790 1.00 98.56 193 GLY A N 1
ATOM 1478 C CA . GLY A 1 193 ? -13.165 4.172 25.993 1.00 98.56 193 GLY A CA 1
ATOM 1479 C C . GLY A 1 193 ? -14.612 3.813 26.352 1.00 98.56 193 GLY A C 1
ATOM 1480 O O . GLY A 1 193 ? -14.924 3.640 27.531 1.00 98.56 193 GLY A O 1
ATOM 1481 N N . GLN A 1 194 ? -15.501 3.680 25.361 1.00 98.62 194 GLN A N 1
ATOM 1482 C CA . GLN A 1 194 ? -16.881 3.224 25.579 1.00 98.62 194 GLN A CA 1
ATOM 1483 C C . GLN A 1 194 ? -16.925 1.780 26.081 1.00 98.62 194 GLN A C 1
ATOM 1485 O O . GLN A 1 194 ? -17.606 1.514 27.068 1.00 98.62 194 GLN A O 1
ATOM 1490 N N . VAL A 1 195 ? -16.162 0.874 25.464 1.00 98.62 195 VAL A N 1
ATOM 1491 C CA . VAL A 1 195 ? -16.083 -0.536 25.875 1.00 98.62 195 VAL A CA 1
ATOM 1492 C C . VAL A 1 195 ? -15.603 -0.657 27.319 1.00 98.62 195 VAL A C 1
ATOM 1494 O O . VAL A 1 195 ? -16.218 -1.380 28.096 1.00 98.62 195 VAL A O 1
ATOM 1497 N N . LYS A 1 196 ? -14.568 0.098 27.717 1.00 98.56 196 LYS A N 1
ATOM 1498 C CA . LYS A 1 196 ? -14.099 0.126 29.114 1.00 98.56 196 LYS A CA 1
ATOM 1499 C C . LYS A 1 196 ? -15.203 0.562 30.080 1.00 98.56 196 LYS A C 1
ATOM 1501 O O . LYS A 1 196 ? -15.421 -0.112 31.078 1.00 98.56 196 LYS A O 1
ATOM 1506 N N . ARG A 1 197 ? -15.934 1.639 29.765 1.00 98.50 197 ARG A N 1
ATOM 1507 C CA . ARG A 1 197 ? -17.041 2.118 30.613 1.00 98.50 197 ARG A CA 1
ATOM 1508 C C . ARG A 1 197 ? -18.180 1.110 30.709 1.00 98.50 197 ARG A C 1
ATOM 1510 O O . ARG A 1 197 ? -18.657 0.856 31.806 1.00 98.50 197 ARG A O 1
ATOM 1517 N N . PHE A 1 198 ? -18.610 0.531 29.589 1.00 98.62 198 PHE A N 1
ATOM 1518 C CA . PHE A 1 198 ? -19.678 -0.470 29.603 1.00 98.62 198 PHE A CA 1
ATOM 1519 C C . PHE A 1 198 ? -19.269 -1.742 30.333 1.00 98.62 198 PHE A C 1
ATOM 1521 O O . PHE A 1 198 ? -20.100 -2.323 31.020 1.00 98.62 198 PHE A O 1
ATOM 1528 N N . LYS A 1 199 ? -17.996 -2.133 30.242 1.00 98.62 199 LYS A N 1
ATOM 1529 C CA . LYS A 1 199 ? -17.457 -3.241 31.024 1.00 98.62 199 LYS A CA 1
ATOM 1530 C C . LYS A 1 199 ? -17.568 -2.965 32.525 1.00 98.62 199 LYS A C 1
ATOM 1532 O O . LYS A 1 199 ? -18.140 -3.785 33.225 1.00 98.62 199 LYS A O 1
ATOM 1537 N N . THR A 1 200 ? -17.121 -1.798 32.991 1.00 98.50 200 THR A N 1
ATOM 1538 C CA . THR A 1 200 ? -17.255 -1.415 34.408 1.00 98.50 200 THR A CA 1
ATOM 1539 C C . THR A 1 200 ? -18.717 -1.357 34.850 1.00 98.50 200 THR A C 1
ATOM 1541 O O . THR A 1 200 ? -19.053 -1.913 35.883 1.00 98.50 200 THR A O 1
ATOM 1544 N N . ILE A 1 201 ? -19.614 -0.770 34.047 1.00 98.44 201 ILE A N 1
ATOM 1545 C CA . ILE A 1 201 ? -21.053 -0.728 34.366 1.00 98.44 201 ILE A CA 1
ATOM 1546 C C . ILE A 1 201 ? -21.642 -2.143 34.477 1.00 98.44 201 ILE A C 1
ATOM 1548 O O . ILE A 1 201 ? -22.472 -2.392 35.347 1.00 98.44 201 ILE A O 1
ATOM 1552 N N . ALA A 1 202 ? -21.241 -3.062 33.596 1.00 98.50 202 ALA A N 1
ATOM 1553 C CA . ALA A 1 202 ? -21.702 -4.446 33.636 1.00 98.50 202 ALA A CA 1
ATOM 1554 C C . ALA A 1 202 ? -21.176 -5.189 34.874 1.00 98.50 202 ALA A C 1
ATOM 1556 O O . ALA A 1 202 ? -21.955 -5.870 35.535 1.00 98.50 202 ALA A O 1
ATOM 1557 N N . GLU A 1 203 ? -19.895 -5.016 35.209 1.00 98.31 203 GLU A N 1
ATOM 1558 C CA . GLU A 1 203 ? -19.283 -5.573 36.423 1.00 98.31 203 GLU A CA 1
ATOM 1559 C C . GLU A 1 203 ? -19.979 -5.030 37.684 1.00 98.31 203 GLU A C 1
ATOM 1561 O O . GLU A 1 203 ? -20.407 -5.806 38.536 1.00 98.31 203 GLU A O 1
ATOM 1566 N N . ASP A 1 204 ? -20.190 -3.714 37.777 1.00 98.31 204 ASP A N 1
ATOM 1567 C CA . ASP A 1 204 ? -20.894 -3.084 38.898 1.00 98.31 204 ASP A CA 1
ATOM 1568 C C . ASP A 1 204 ? -22.330 -3.622 39.032 1.00 98.31 204 ASP A C 1
ATOM 1570 O O . ASP A 1 204 ? -22.764 -3.970 40.133 1.00 98.31 204 ASP A O 1
ATOM 1574 N N . ALA A 1 205 ? -23.057 -3.759 37.918 1.00 98.31 205 ALA A N 1
ATOM 1575 C CA . ALA A 1 205 ? -24.409 -4.313 37.910 1.00 98.31 205 ALA A CA 1
ATOM 1576 C C . ALA A 1 205 ? -24.450 -5.782 38.366 1.00 98.31 205 ALA A C 1
ATOM 1578 O O . ALA A 1 205 ? -25.348 -6.155 39.123 1.00 98.31 205 ALA A O 1
ATOM 1579 N N . GLU A 1 206 ? -23.478 -6.602 37.957 1.00 98.06 206 GLU A N 1
ATOM 1580 C CA . GLU A 1 206 ? -23.342 -7.991 38.410 1.00 98.06 206 GLU A CA 1
ATOM 1581 C C . GLU A 1 206 ? -23.088 -8.052 39.923 1.00 98.06 206 GLU A C 1
ATOM 1583 O O . GLU A 1 206 ? -23.778 -8.778 40.645 1.00 98.06 206 GLU A O 1
ATOM 1588 N N . THR A 1 207 ? -22.177 -7.218 40.443 1.00 98.44 207 THR A N 1
ATOM 1589 C CA . THR A 1 207 ? -21.928 -7.170 41.893 1.00 98.44 207 THR A CA 1
ATOM 1590 C C . THR A 1 207 ? -23.162 -6.729 42.682 1.00 98.44 207 THR A C 1
ATOM 1592 O O . THR A 1 207 ? -23.450 -7.294 43.742 1.00 98.44 207 THR A O 1
ATOM 1595 N N . GLN A 1 208 ? -23.927 -5.761 42.168 1.00 98.50 208 GLN A N 1
ATOM 1596 C CA . GLN A 1 208 ? -25.161 -5.302 42.798 1.00 98.50 208 GLN A CA 1
ATOM 1597 C C . GLN A 1 208 ? -26.243 -6.392 42.777 1.00 98.50 208 GLN A C 1
ATOM 1599 O O . GLN A 1 208 ? -26.939 -6.591 43.776 1.00 98.50 208 GLN A O 1
ATOM 1604 N N . GLU A 1 209 ? -26.378 -7.132 41.674 1.00 98.25 209 GLU A N 1
ATOM 1605 C CA . GLU A 1 209 ? -27.306 -8.261 41.580 1.00 98.25 209 GLU A CA 1
ATOM 1606 C C . GLU A 1 209 ? -26.976 -9.337 42.626 1.00 98.25 209 GLU A C 1
ATOM 1608 O O . GLU A 1 209 ? -27.869 -9.850 43.311 1.00 98.25 209 GLU A O 1
ATOM 1613 N N . ASP A 1 210 ? -25.695 -9.653 42.799 1.00 98.50 210 ASP A N 1
ATOM 1614 C CA . ASP A 1 210 ? -25.244 -10.639 43.776 1.00 98.50 210 ASP A CA 1
ATOM 1615 C C . ASP A 1 210 ? -25.467 -10.192 45.223 1.00 98.50 210 ASP A C 1
ATOM 1617 O O . ASP A 1 210 ? -25.905 -11.002 46.051 1.00 98.50 210 ASP A O 1
ATOM 1621 N N . GLN A 1 211 ? -25.261 -8.910 45.533 1.00 98.06 211 GLN A N 1
ATOM 1622 C CA . GLN A 1 211 ? -25.603 -8.338 46.840 1.00 98.06 211 GLN A CA 1
ATOM 1623 C C . GLN A 1 211 ? -27.105 -8.466 47.121 1.00 98.06 211 GLN A C 1
ATOM 1625 O O . GLN A 1 211 ? -27.496 -9.014 48.155 1.00 98.06 211 GLN A O 1
ATOM 1630 N N . LEU A 1 212 ? -27.958 -8.083 46.167 1.00 98.38 212 LEU A N 1
ATOM 1631 C CA . LEU A 1 212 ? -29.412 -8.207 46.304 1.00 98.38 212 LEU A CA 1
ATOM 1632 C C . LEU A 1 212 ? -29.854 -9.671 46.454 1.00 98.38 212 LEU A C 1
ATOM 1634 O O . LEU A 1 212 ? -30.742 -9.981 47.253 1.00 98.38 212 LEU A O 1
ATOM 1638 N N . LYS A 1 213 ? -29.220 -10.614 45.745 1.00 98.62 213 LYS A N 1
ATOM 1639 C CA . LYS A 1 213 ? -29.468 -12.056 45.932 1.00 98.62 213 LYS A CA 1
ATOM 1640 C C . LYS A 1 213 ? -29.106 -12.513 47.345 1.00 98.62 213 LYS A C 1
ATOM 1642 O O . LYS A 1 213 ? -29.835 -13.333 47.919 1.00 98.62 213 LYS A O 1
ATOM 1647 N N . GLN A 1 214 ? -27.996 -12.031 47.902 1.00 98.50 214 GLN A N 1
ATOM 1648 C CA . GLN A 1 214 ? -27.572 -12.353 49.266 1.00 98.50 214 GLN A CA 1
ATOM 1649 C C . GLN A 1 214 ? -28.534 -11.771 50.308 1.00 98.50 214 GLN A C 1
ATOM 1651 O O . GLN A 1 214 ? -28.990 -12.513 51.184 1.00 98.50 214 GLN A O 1
ATOM 1656 N N . GLU A 1 215 ? -28.914 -10.499 50.174 1.00 97.94 215 GLU A N 1
ATOM 1657 C CA . GLU A 1 215 ? -29.895 -9.834 51.038 1.00 97.94 215 GLU A CA 1
ATOM 1658 C C . GLU A 1 215 ? -31.251 -10.532 50.989 1.00 97.94 215 GLU A C 1
ATOM 1660 O O . GLU A 1 215 ? -31.805 -10.881 52.031 1.00 97.94 215 GLU A O 1
ATOM 1665 N N . ARG A 1 216 ? -31.744 -10.867 49.790 1.00 98.44 216 ARG A N 1
ATOM 1666 C CA . ARG A 1 216 ? -32.979 -11.641 49.621 1.00 98.44 216 ARG A CA 1
ATOM 1667 C C . ARG A 1 216 ? -32.919 -12.962 50.386 1.00 98.44 216 ARG A C 1
ATOM 1669 O O . ARG A 1 216 ? -33.874 -13.323 51.069 1.00 98.44 216 ARG A O 1
ATOM 1676 N N . ARG A 1 217 ? -31.809 -13.707 50.287 1.00 98.56 217 ARG A N 1
ATOM 1677 C CA . ARG A 1 217 ? -31.630 -14.974 51.025 1.00 98.56 217 ARG A CA 1
ATOM 1678 C C . ARG A 1 217 ? -31.594 -14.750 52.538 1.00 98.56 217 ARG A C 1
ATOM 1680 O O . ARG A 1 217 ? -32.116 -15.593 53.266 1.00 98.56 217 ARG A O 1
ATOM 1687 N N . LYS A 1 218 ? -30.981 -13.658 53.004 1.00 98.50 218 LYS A N 1
ATOM 1688 C CA . LYS A 1 218 ? -30.922 -13.281 54.422 1.00 98.50 218 LYS A CA 1
ATOM 1689 C C . LYS A 1 218 ? -32.311 -12.939 54.961 1.00 98.50 218 LYS A C 1
ATOM 1691 O O . LYS A 1 218 ? -32.764 -13.618 55.875 1.00 98.50 218 LYS A O 1
ATOM 1696 N N . LEU A 1 219 ? -33.024 -12.015 54.318 1.00 98.25 219 LEU A N 1
ATOM 1697 C CA . LEU A 1 219 ? -34.391 -11.634 54.686 1.00 98.25 219 LEU A CA 1
ATOM 1698 C C . LEU A 1 219 ? -35.348 -12.829 54.651 1.00 98.25 219 LEU A C 1
ATOM 1700 O O . LEU A 1 219 ? -36.192 -12.983 55.524 1.00 98.25 219 LEU A O 1
ATOM 1704 N N . GLN A 1 220 ? -35.193 -13.735 53.682 1.00 98.38 220 GLN A N 1
ATOM 1705 C CA . GLN A 1 220 ? -36.008 -14.948 53.634 1.00 98.38 220 GLN A CA 1
ATOM 1706 C C . GLN A 1 220 ? -35.715 -15.905 54.804 1.00 98.38 220 GLN A C 1
ATOM 1708 O O . GLN A 1 220 ? -36.604 -16.641 55.225 1.00 98.38 220 GLN A O 1
ATOM 1713 N N . ARG A 1 221 ? -34.479 -15.951 55.320 1.00 98.56 221 ARG A N 1
ATOM 1714 C CA . ARG A 1 221 ? -34.150 -16.715 56.537 1.00 98.56 221 ARG A CA 1
ATOM 1715 C C . ARG A 1 221 ? -34.764 -16.059 57.772 1.00 98.56 221 ARG A C 1
ATOM 1717 O O . ARG A 1 221 ? -35.468 -16.749 58.497 1.00 98.56 221 ARG A O 1
ATOM 1724 N N . GLU A 1 222 ? -34.590 -14.750 57.928 1.00 97.88 222 GLU A N 1
ATOM 1725 C CA . GLU A 1 222 ? -35.171 -13.969 59.031 1.00 97.88 222 GLU A CA 1
ATOM 1726 C C . GLU A 1 222 ? -36.703 -14.069 59.057 1.00 97.88 222 GLU A C 1
ATOM 1728 O O . GLU A 1 222 ? -37.293 -14.275 60.112 1.00 97.88 222 GLU A O 1
ATOM 1733 N N . LEU A 1 223 ? -37.360 -14.030 57.891 1.00 98.25 223 LEU A N 1
ATOM 1734 C CA . LEU A 1 223 ? -38.806 -14.233 57.780 1.00 98.25 223 LEU A CA 1
ATOM 1735 C C . LEU A 1 223 ? -39.232 -15.620 58.278 1.00 98.25 223 LEU A C 1
ATOM 1737 O O . LEU A 1 223 ? -40.222 -15.729 58.994 1.00 98.25 223 LEU A O 1
ATOM 1741 N N . ARG A 1 224 ? -38.511 -16.688 57.902 1.00 98.38 224 ARG A N 1
ATOM 1742 C CA . ARG A 1 224 ? -38.825 -18.048 58.380 1.00 98.38 224 ARG A CA 1
ATOM 1743 C C . ARG A 1 224 ? -38.651 -18.162 59.893 1.00 98.38 224 ARG A C 1
ATOM 1745 O O . ARG A 1 224 ? -39.483 -18.783 60.542 1.00 98.38 224 ARG A O 1
ATOM 1752 N N . GLU A 1 225 ? -37.599 -17.561 60.440 1.00 98.12 225 GLU A N 1
ATOM 1753 C CA . GLU A 1 225 ? -37.340 -17.542 61.882 1.00 98.12 225 GLU A CA 1
ATOM 1754 C C . GLU A 1 225 ? -38.431 -16.770 62.638 1.00 98.12 225 GLU A C 1
ATOM 1756 O O . GLU A 1 225 ? -39.000 -17.291 63.593 1.00 98.12 225 GLU A O 1
ATOM 1761 N N . ALA A 1 226 ? -38.817 -15.586 62.155 1.00 97.75 226 ALA A N 1
ATOM 1762 C CA . ALA A 1 226 ? -39.919 -14.808 62.720 1.00 97.75 226 ALA A CA 1
ATOM 1763 C C . ALA A 1 226 ? -41.269 -15.545 62.641 1.00 97.75 226 ALA A C 1
ATOM 1765 O O . ALA A 1 226 ? -42.074 -15.466 63.564 1.00 97.75 226 ALA A O 1
ATOM 1766 N N . LEU A 1 227 ? -41.533 -16.290 61.561 1.00 98.12 227 LEU A N 1
ATOM 1767 C CA . LEU A 1 227 ? -42.731 -17.131 61.471 1.00 98.12 227 LEU A CA 1
ATOM 1768 C C . LEU A 1 227 ? -42.701 -18.274 62.493 1.00 98.12 227 LEU A C 1
ATOM 1770 O O . LEU A 1 227 ? -43.716 -18.520 63.139 1.00 98.12 227 LEU A O 1
ATOM 1774 N N . SER A 1 228 ? -41.544 -18.918 62.686 1.00 98.25 228 SER A N 1
ATOM 1775 C CA . SER A 1 228 ? -41.371 -19.954 63.712 1.00 98.25 228 SER A CA 1
ATOM 1776 C C . SER A 1 228 ? -41.655 -19.407 65.111 1.00 98.25 228 SER A C 1
ATOM 1778 O O . SER A 1 228 ? -42.437 -20.002 65.845 1.00 98.25 228 SER A O 1
ATOM 1780 N N . THR A 1 229 ? -41.099 -18.243 65.464 1.00 98.12 229 THR A N 1
ATOM 1781 C CA . THR A 1 229 ? -41.335 -17.633 66.785 1.00 98.12 229 THR A CA 1
ATOM 1782 C C . THR A 1 229 ? -42.791 -17.216 66.975 1.00 98.12 229 THR A C 1
ATOM 1784 O O . THR A 1 229 ? -43.343 -17.374 68.063 1.00 98.12 229 THR A O 1
ATOM 1787 N N . VAL A 1 230 ? -43.455 -16.728 65.922 1.00 98.06 230 VAL A N 1
ATOM 1788 C CA . VAL A 1 230 ? -44.895 -16.441 65.951 1.00 98.06 230 VAL A CA 1
ATOM 1789 C C . VAL A 1 230 ? -45.706 -17.709 66.220 1.00 98.06 230 VAL A C 1
ATOM 1791 O O . VAL A 1 230 ? -46.653 -17.661 67.007 1.00 98.06 230 VAL A O 1
ATOM 1794 N N . ASP A 1 231 ? -45.371 -18.830 65.587 1.00 98.06 231 ASP A N 1
ATOM 1795 C CA . ASP A 1 231 ? -46.085 -20.090 65.794 1.00 98.06 231 ASP A CA 1
ATOM 1796 C C . ASP A 1 231 ? -45.823 -20.679 67.193 1.00 98.06 231 ASP A C 1
ATOM 1798 O O . ASP A 1 231 ? -46.776 -21.119 67.849 1.00 98.06 231 ASP A O 1
ATOM 1802 N N . ASP A 1 232 ? -44.596 -20.567 67.714 1.00 97.75 232 ASP A N 1
ATOM 1803 C CA . ASP A 1 232 ? -44.256 -20.918 69.099 1.00 97.75 232 ASP A CA 1
ATOM 1804 C C . ASP A 1 232 ? -45.083 -20.092 70.097 1.00 97.75 232 ASP A C 1
ATOM 1806 O O . ASP A 1 232 ? -45.780 -20.653 70.950 1.00 97.75 232 ASP A O 1
ATOM 1810 N N . LEU A 1 233 ? -45.111 -18.765 69.933 1.00 97.62 233 LEU A N 1
ATOM 1811 C CA . LEU A 1 233 ? -45.883 -17.854 70.784 1.00 97.62 233 LEU A CA 1
ATOM 1812 C C . LEU A 1 233 ? -47.394 -18.093 70.682 1.00 97.62 233 LEU A C 1
ATOM 1814 O O . LEU A 1 233 ? -48.096 -18.026 71.691 1.00 97.62 233 LEU A O 1
ATOM 1818 N N . LYS A 1 234 ? -47.931 -18.401 69.494 1.00 97.50 234 LYS A N 1
ATOM 1819 C CA . LYS A 1 234 ? -49.346 -18.791 69.342 1.00 97.50 234 LYS A CA 1
ATOM 1820 C C . LYS A 1 234 ? -49.656 -20.072 70.115 1.00 97.50 234 LYS A C 1
ATOM 1822 O O . LYS A 1 234 ? -50.729 -20.172 70.716 1.00 97.50 234 LYS A O 1
ATOM 1827 N N . SER A 1 235 ? -48.747 -21.049 70.103 1.00 97.44 235 SER A N 1
ATOM 1828 C CA . SER A 1 235 ? -48.918 -22.312 70.828 1.00 97.44 235 SER A CA 1
ATOM 1829 C C . SER A 1 235 ? -48.886 -22.107 72.351 1.00 97.44 235 SER A C 1
ATOM 1831 O O . SER A 1 235 ? -49.742 -22.637 73.074 1.00 97.44 235 SER A O 1
ATOM 1833 N N . GLU A 1 236 ? -47.973 -21.260 72.835 1.00 97.38 236 GLU A N 1
ATOM 1834 C CA . GLU A 1 236 ? -47.879 -20.872 74.240 1.00 97.38 236 GLU A CA 1
ATOM 1835 C C . GLU A 1 236 ? -49.129 -20.102 74.668 1.00 97.38 236 GLU A C 1
ATOM 1837 O O . GLU A 1 236 ? -49.763 -20.456 75.663 1.00 97.38 236 GLU A O 1
ATOM 1842 N N . ASN A 1 237 ? -49.552 -19.118 73.873 1.00 97.38 237 ASN A N 1
ATOM 1843 C CA . ASN A 1 237 ? -50.755 -18.336 74.128 1.00 97.38 237 ASN A CA 1
ATOM 1844 C C . ASN A 1 237 ? -52.001 -19.236 74.182 1.00 97.38 237 ASN A C 1
ATOM 1846 O O . ASN A 1 237 ? -52.757 -19.173 75.148 1.00 97.38 237 ASN A O 1
ATOM 1850 N N . SER A 1 238 ? -52.167 -20.176 73.240 1.00 97.31 238 SER A N 1
ATOM 1851 C CA . SER A 1 238 ? -53.254 -21.168 73.303 1.00 97.31 238 SER A CA 1
ATOM 1852 C C . SER A 1 238 ? -53.209 -21.993 74.595 1.00 97.31 238 SER A C 1
ATOM 1854 O O . SER A 1 238 ? -54.247 -22.270 75.199 1.00 97.31 238 SER A O 1
ATOM 1856 N N . THR A 1 239 ? -52.016 -22.367 75.056 1.00 96.50 239 THR A N 1
ATOM 1857 C CA . THR A 1 239 ? -51.832 -23.113 76.307 1.00 96.50 239 THR A CA 1
ATOM 1858 C C . THR A 1 239 ? -52.187 -22.271 77.534 1.00 96.50 239 THR A C 1
ATOM 1860 O O . THR A 1 239 ? -52.879 -22.758 78.432 1.00 96.50 239 THR A O 1
ATOM 1863 N N . LEU A 1 240 ? -51.751 -21.011 77.579 1.00 96.75 240 LEU A N 1
ATOM 1864 C CA . LEU A 1 240 ? -52.076 -20.063 78.646 1.00 96.75 240 LEU A CA 1
ATOM 1865 C C . LEU A 1 240 ? -53.573 -19.757 78.681 1.00 96.75 240 LEU A C 1
ATOM 1867 O O . LEU A 1 240 ? -54.175 -19.833 79.750 1.00 96.75 240 LEU A O 1
ATOM 1871 N N . GLN A 1 241 ? -54.194 -19.530 77.525 1.00 96.19 241 GLN A N 1
ATOM 1872 C CA . GLN A 1 241 ? -55.633 -19.321 77.407 1.00 96.19 241 GLN A CA 1
ATOM 1873 C C . GLN A 1 241 ? -56.408 -20.505 78.001 1.00 96.19 241 GLN A C 1
ATOM 1875 O O . GLN A 1 241 ? -57.284 -20.308 78.837 1.00 96.19 241 GLN A O 1
ATOM 1880 N N . ARG A 1 242 ? -56.012 -21.750 77.690 1.00 94.81 242 ARG A N 1
ATOM 1881 C CA . ARG A 1 242 ? -56.614 -22.952 78.302 1.00 94.81 242 ARG A CA 1
ATOM 1882 C C . ARG A 1 242 ? -56.439 -22.998 79.823 1.00 94.81 242 ARG A C 1
ATOM 1884 O O . ARG A 1 242 ? -57.323 -23.502 80.513 1.00 94.81 242 ARG A O 1
ATOM 1891 N N . LYS A 1 243 ? -55.304 -22.538 80.366 1.00 94.75 243 LYS A N 1
ATOM 1892 C CA . LYS A 1 243 ? -55.080 -22.463 81.824 1.00 94.75 243 LYS A CA 1
ATOM 1893 C C . LYS A 1 243 ? -55.982 -21.406 82.467 1.00 94.75 243 LYS A C 1
ATOM 1895 O O . LYS A 1 243 ? -56.591 -21.690 83.495 1.00 94.75 243 LYS A O 1
ATOM 1900 N N . ILE A 1 244 ? -56.105 -20.233 81.846 1.00 93.81 244 ILE A N 1
ATOM 1901 C CA . ILE A 1 244 ? -56.997 -19.157 82.296 1.00 93.81 244 ILE A CA 1
ATOM 1902 C C . ILE A 1 244 ? -58.448 -19.631 82.273 1.00 93.81 244 ILE A C 1
ATOM 1904 O O . ILE A 1 244 ? -59.134 -19.499 83.280 1.00 93.81 244 ILE A O 1
ATOM 1908 N N . ASP A 1 245 ? -58.899 -20.254 81.184 1.00 91.94 245 ASP A N 1
ATOM 1909 C CA . ASP A 1 245 ? -60.266 -20.769 81.068 1.00 91.94 245 ASP A CA 1
ATOM 1910 C C . ASP A 1 245 ? -60.580 -21.798 82.165 1.00 91.94 245 ASP A C 1
ATOM 1912 O O . ASP A 1 245 ? -61.683 -21.808 82.709 1.00 91.94 245 ASP A O 1
ATOM 1916 N N . LYS A 1 246 ? -59.609 -22.645 82.539 1.00 91.75 246 LYS A N 1
ATOM 1917 C CA . LYS A 1 246 ? -59.749 -23.591 83.659 1.00 91.75 246 LYS A CA 1
ATOM 1918 C C . LYS A 1 246 ? -59.880 -22.887 85.007 1.00 91.75 246 LYS A C 1
ATOM 1920 O O . LYS A 1 246 ? -60.737 -23.275 85.790 1.00 91.75 246 LYS A O 1
ATOM 1925 N N . LEU A 1 247 ? -59.060 -21.873 85.281 1.00 89.50 247 LEU A N 1
ATOM 1926 C CA . LEU A 1 247 ? -59.131 -21.103 86.528 1.00 89.50 247 LEU A CA 1
ATOM 1927 C C . LEU A 1 247 ? -60.409 -20.256 86.599 1.00 89.50 247 LEU A C 1
ATOM 1929 O O . LEU A 1 247 ? -61.055 -20.204 87.638 1.00 89.50 247 LEU A O 1
ATOM 1933 N N . SER A 1 248 ? -60.816 -19.655 85.479 1.00 82.94 248 SER A N 1
ATOM 1934 C CA . SER A 1 248 ? -62.044 -18.864 85.360 1.00 82.94 248 SER A CA 1
ATOM 1935 C C . SER A 1 248 ? -63.301 -19.722 85.533 1.00 82.94 248 SER A C 1
ATOM 1937 O O . SER A 1 248 ? -64.253 -19.288 86.176 1.00 82.94 248 SER A O 1
ATOM 1939 N N . ARG A 1 249 ? -63.301 -20.960 85.021 1.00 72.75 249 ARG A N 1
ATOM 1940 C CA . ARG A 1 249 ? -64.392 -21.931 85.228 1.00 72.75 249 ARG A CA 1
ATOM 1941 C C . ARG A 1 249 ? -64.305 -22.667 86.569 1.00 72.75 249 ARG A C 1
ATOM 1943 O O . ARG A 1 249 ? -65.292 -23.260 86.988 1.00 72.75 249 ARG A O 1
ATOM 1950 N N . GLY A 1 250 ? -63.136 -22.655 87.207 1.00 59.81 250 GLY A N 1
ATOM 1951 C CA . GLY A 1 250 ? -62.805 -23.392 88.428 1.00 59.81 250 GLY A CA 1
ATOM 1952 C C . GLY A 1 250 ? -62.671 -22.530 89.684 1.00 59.81 250 GLY A C 1
ATOM 1953 O O . GLY A 1 250 ? -62.105 -23.000 90.668 1.00 59.81 250 GLY A O 1
ATOM 1954 N N . GLY A 1 251 ? -63.165 -21.288 89.678 1.00 50.75 251 GLY A N 1
ATOM 1955 C CA . GLY A 1 251 ? -63.321 -20.515 90.910 1.00 50.75 251 GLY A CA 1
ATOM 1956 C C . GLY A 1 251 ? -64.261 -21.255 91.877 1.00 50.75 251 GLY A C 1
ATOM 1957 O O . GLY A 1 251 ? -65.321 -21.714 91.441 1.00 50.75 251 GLY A O 1
ATOM 1958 N N . PRO A 1 252 ? -63.904 -21.423 93.165 1.00 52.00 252 PRO A N 1
ATOM 1959 C CA . PRO A 1 252 ? -64.725 -22.172 94.104 1.00 52.00 252 PRO A CA 1
ATOM 1960 C C . PRO A 1 252 ? -66.033 -21.418 94.371 1.00 52.00 252 PRO A C 1
ATOM 1962 O O . PRO A 1 252 ? -66.067 -20.443 95.115 1.00 52.00 252 PRO A O 1
ATOM 1965 N N . GLY A 1 253 ? -67.105 -21.915 93.751 1.00 52.47 253 GLY A N 1
ATOM 1966 C CA . GLY A 1 253 ? -68.492 -21.628 94.099 1.00 52.47 253 GLY A CA 1
ATOM 1967 C C . GLY A 1 253 ? -69.162 -20.526 93.285 1.00 52.47 253 GLY A C 1
ATOM 1968 O O . GLY A 1 253 ? -69.263 -19.413 93.772 1.00 52.47 253 GLY A O 1
ATOM 1969 N N . LEU A 1 254 ? -69.716 -20.856 92.110 1.00 46.16 254 LEU A N 1
ATOM 1970 C CA . LEU A 1 254 ? -70.967 -20.267 91.594 1.00 46.16 254 LEU A CA 1
ATOM 1971 C C . LEU A 1 254 ? -71.519 -21.105 90.417 1.00 46.16 254 LEU A C 1
ATOM 1973 O O . LEU A 1 254 ? -70.746 -21.499 89.539 1.00 46.16 254 LEU A O 1
ATOM 1977 N N . PRO A 1 255 ? -72.833 -21.409 90.374 1.00 48.25 255 PRO A N 1
ATOM 1978 C CA . PRO A 1 255 ? -73.423 -22.236 89.332 1.00 48.25 255 PRO A CA 1
ATOM 1979 C C . PRO A 1 255 ? -73.753 -21.425 88.069 1.00 48.25 255 PRO A C 1
ATOM 1981 O O . PRO A 1 255 ? -74.3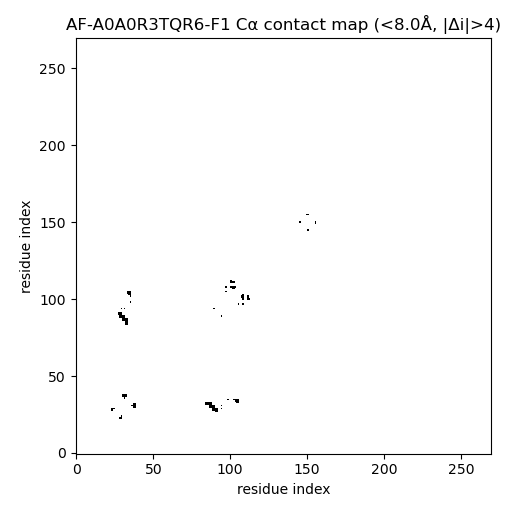36 -20.350 88.120 1.00 48.25 255 PRO A O 1
ATOM 1984 N N . THR A 1 256 ? -73.355 -22.008 86.940 1.00 58.53 256 THR A N 1
ATOM 1985 C CA . THR A 1 256 ? -73.961 -22.010 85.597 1.00 58.53 256 THR A CA 1
ATOM 198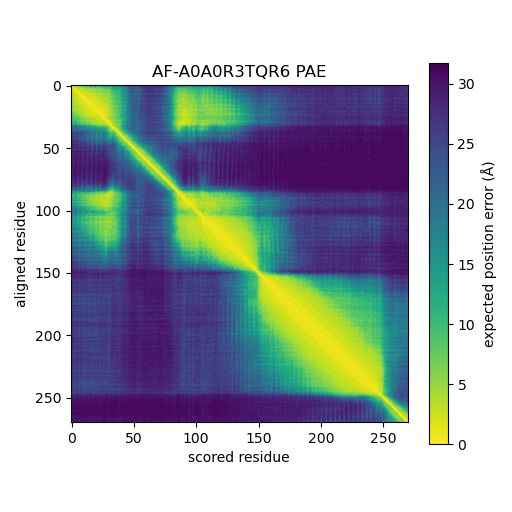6 C C . THR A 1 256 ? -74.874 -20.847 85.167 1.00 58.53 256 THR A C 1
ATOM 1988 O O . THR A 1 256 ? -75.977 -20.684 85.682 1.00 58.53 256 THR A O 1
ATOM 1991 N N . GLY A 1 257 ? -74.517 -20.219 84.040 1.00 47.44 257 GLY A N 1
ATOM 1992 C CA . GLY A 1 257 ? -75.498 -19.727 83.064 1.00 47.44 257 GLY A CA 1
ATOM 1993 C C . GLY A 1 257 ? -75.282 -18.295 82.587 1.00 47.44 257 GLY A C 1
ATOM 1994 O O . GLY A 1 257 ? -75.755 -17.365 83.221 1.00 47.44 257 GLY A O 1
ATOM 1995 N N . SER A 1 258 ? -74.645 -18.117 81.426 1.00 45.94 258 SER A N 1
ATOM 1996 C CA . SER A 1 258 ? -75.050 -17.092 80.451 1.00 45.94 258 SER A CA 1
ATOM 1997 C C . SER A 1 258 ? -74.267 -17.252 79.146 1.00 45.94 258 SER A C 1
ATOM 1999 O O . SER A 1 258 ? -73.045 -17.374 79.127 1.00 45.94 258 SER A O 1
ATOM 2001 N N . ASN A 1 259 ? -75.028 -17.303 78.061 1.00 42.84 259 ASN A N 1
ATOM 2002 C CA . ASN A 1 259 ? -74.643 -17.568 76.686 1.00 42.84 259 ASN A CA 1
ATOM 2003 C C . ASN A 1 259 ? -73.492 -16.700 76.157 1.00 42.84 259 ASN A C 1
ATOM 2005 O O . ASN A 1 259 ? -73.559 -15.472 76.136 1.00 42.84 259 ASN A O 1
ATOM 2009 N N . PHE A 1 260 ? -72.502 -17.374 75.573 1.00 47.25 260 PHE A N 1
ATOM 2010 C CA . PHE A 1 260 ? -71.589 -16.788 74.599 1.00 47.25 260 PHE A CA 1
ATOM 2011 C C . PHE A 1 260 ? -72.388 -16.247 73.406 1.00 47.25 260 PHE A C 1
ATOM 2013 O O . PHE A 1 260 ? -72.958 -17.020 72.635 1.00 47.25 260 PHE A O 1
ATOM 2020 N N . ARG A 1 261 ? -72.381 -14.924 73.211 1.00 52.03 261 ARG A N 1
ATOM 2021 C CA . ARG A 1 261 ? -72.728 -14.305 71.928 1.00 52.03 261 ARG A CA 1
ATOM 2022 C C . ARG A 1 261 ? -71.459 -13.752 71.298 1.00 52.03 261 ARG A C 1
ATOM 2024 O O . ARG A 1 261 ? -70.942 -12.713 71.690 1.00 52.03 261 ARG A O 1
ATOM 2031 N N . SER A 1 262 ? -70.954 -14.500 70.327 1.00 50.12 262 SER A N 1
ATOM 2032 C CA . SER A 1 262 ? -69.851 -14.131 69.452 1.00 50.12 262 SER A CA 1
ATOM 2033 C C . SER A 1 262 ? -70.123 -12.802 68.740 1.00 50.12 262 SER A C 1
ATOM 2035 O O . SER A 1 262 ? -71.023 -12.732 67.902 1.00 50.12 262 SER A O 1
ATOM 2037 N N . TYR A 1 263 ? -69.301 -11.786 68.996 1.00 44.50 263 TYR A N 1
ATOM 2038 C CA . TYR A 1 263 ? -69.109 -10.678 68.064 1.00 44.50 263 TYR A CA 1
ATOM 2039 C C . TYR A 1 263 ? -67.775 -10.872 67.350 1.00 44.50 263 TYR A C 1
ATOM 2041 O O . TYR A 1 263 ? -66.712 -10.447 67.793 1.00 44.50 263 TYR A O 1
ATOM 2049 N N . ARG A 1 264 ? -67.858 -11.582 66.222 1.00 50.19 264 ARG A N 1
ATOM 2050 C CA . ARG A 1 264 ? -66.815 -11.664 65.203 1.00 50.19 264 ARG A CA 1
ATOM 2051 C C . ARG A 1 264 ? -66.789 -10.319 64.473 1.00 50.19 264 ARG A C 1
ATOM 2053 O O . ARG A 1 264 ? -67.502 -10.130 63.494 1.00 50.19 264 ARG A O 1
ATOM 2060 N N . GLY A 1 265 ? -66.023 -9.372 65.005 1.00 42.88 265 GLY A N 1
ATOM 2061 C CA . GLY A 1 265 ? -65.754 -8.085 64.372 1.00 42.88 265 GLY A CA 1
ATOM 2062 C C . GLY A 1 265 ? -64.783 -8.257 63.209 1.00 42.88 265 GLY A C 1
ATOM 2063 O O . GLY A 1 265 ? -63.574 -8.304 63.395 1.00 42.88 265 GLY A O 1
ATOM 2064 N N . SER A 1 266 ? -65.331 -8.374 62.006 1.00 53.94 266 SER A N 1
ATOM 2065 C CA . SER A 1 266 ? -64.638 -8.108 60.751 1.00 53.94 266 SER A CA 1
ATOM 2066 C C . SER A 1 266 ? -64.235 -6.633 60.688 1.00 53.94 266 SER A C 1
ATOM 2068 O O . SER A 1 266 ? -65.126 -5.788 60.636 1.00 53.94 266 SER A O 1
ATOM 2070 N N . SER A 1 267 ? -62.941 -6.309 60.640 1.00 50.78 267 SER A N 1
ATOM 2071 C CA . SER A 1 267 ? -62.492 -5.046 60.040 1.00 50.78 267 SER A CA 1
ATOM 2072 C C . SER A 1 267 ? -60.985 -5.025 59.762 1.00 50.78 267 SER A C 1
ATOM 2074 O O . SER A 1 267 ? -60.183 -5.038 60.685 1.00 50.78 267 SER A O 1
ATOM 2076 N N . GLN A 1 268 ? -60.672 -4.950 58.466 1.00 48.72 268 GLN A N 1
ATOM 2077 C CA . GLN A 1 268 ? -59.520 -4.295 57.830 1.00 48.72 268 GLN A CA 1
ATOM 2078 C C . GLN A 1 268 ? -58.080 -4.746 58.130 1.00 48.72 268 GLN A C 1
ATOM 2080 O O . GLN A 1 268 ? -57.537 -4.497 59.197 1.00 48.72 268 GLN A O 1
ATOM 2085 N N . ALA A 1 269 ? -57.396 -5.183 57.068 1.00 44.56 269 ALA A N 1
ATOM 2086 C CA . ALA A 1 269 ? -56.297 -4.402 56.494 1.00 44.56 269 ALA A CA 1
ATOM 2087 C C . ALA A 1 269 ? -56.139 -4.759 55.004 1.00 44.56 269 ALA A C 1
ATOM 2089 O O . ALA A 1 269 ? -56.129 -5.937 54.643 1.00 44.56 269 ALA A O 1
ATOM 2090 N N . ARG A 1 270 ? -56.127 -3.717 54.167 1.00 48.44 270 ARG A N 1
ATOM 2091 C CA . ARG A 1 270 ? -55.652 -3.728 52.778 1.00 48.44 270 ARG A CA 1
ATOM 2092 C C . ARG A 1 270 ? -54.131 -3.700 52.763 1.00 48.44 270 ARG A C 1
ATOM 2094 O O . ARG A 1 270 ? -53.575 -3.116 53.718 1.00 48.44 270 ARG A O 1
#

Secondary structure (DSSP, 8-state):
-HHHHHHHHHHHHHHHHHHHHHHHHHTTEEEE-TTS-B---GGGGS-----------------------------------------EEEEHHHHHHTTTS--SSHHHHHHHHHHHHHHHHHHHHHHHHHHHHHHHHHHHHHHHHHHHS-SSHHHHHHHHHHHHHHHHHHHHHHHHHHHHHHHHHHHHHHHHHHHHHHHHHHHHHHHHHHHHHHHHHHHHHHHHHHHHHHHHHHHHHHHHHHHHHHHHH-SSS-----------------

Solvent-accessible surface area (backbone atoms only — not comparable to full-atom values): 16312 Å² total; per-residue (Å²): 110,70,69,60,53,52,49,52,52,49,51,51,51,51,51,53,50,50,53,51,52,49,53,33,53,78,70,45,38,42,58,29,37,49,64,61,49,76,57,78,61,82,79,73,76,77,71,91,76,90,84,79,82,90,75,91,79,87,81,89,87,85,90,81,87,89,86,85,86,86,90,85,90,81,90,81,78,93,76,75,98,64,83,70,76,55,63,46,82,35,45,48,69,58,53,57,63,54,65,83,45,72,52,61,27,62,67,48,31,49,50,48,53,53,51,52,52,50,53,52,49,53,51,51,50,54,51,48,51,53,50,50,54,49,51,52,50,50,51,53,50,47,54,51,45,38,59,73,73,55,42,61,67,66,61,50,51,50,51,52,51,51,52,51,50,52,52,50,53,52,50,52,52,48,52,54,51,50,54,51,48,56,53,51,54,53,49,49,56,53,50,53,52,48,51,54,51,52,48,51,54,51,53,52,51,51,56,52,52,51,51,52,53,50,50,52,54,48,54,55,49,54,50,52,51,55,50,49,53,51,53,52,50,51,53,51,48,55,52,51,50,55,52,49,53,49,50,71,74,58,54,93,83,79,87,84,89,81,82,89,76,86,78,84,79,85,78,88,84,134

InterPro domains:
  IPR019139 Leucine-rich repeat flightless-interacting protein 1/2 [PF09738] (3-182)
  IPR019139 Leucine-rich repeat flightless-interacting protein 1/2 [PTHR19212] (6-248)

Mean predicted aligned error: 20.7 Å

pLDDT: mean 76.79, std 23.43, range [27.67, 98.62]

Foldseek 3Di:
DVVVVVVVVVVVVVVVVVVVLVVCVVQQKAWAWQQLDGDDDPVVPPDDDDDDDDDDDDDDDDDDDDDDDDDDDDDDDDDDPDPPRPIDIDHPVVSVVLPPADDRGPVRSVVVVVVVVVVVVVVVVVVVVVVVVVVVVVVVVVVVVCVVVDPPVVVVVVVVVVVVVVVVVVVVVVVVVVVVVVVVVVVVVVVVVVVVVVVVVVVVVVVVVVVVVVVVVVVVVVVVVVVVVVVVVVVVVVVVVVVVVCCVVPDPDDDDDDDDDDDPDDDDDD

Sequence (270 aa):
MQLLELKHQLELAQHQIAIRDELITERGLVLVNADGTETITPADFTNGDSGGALQILNGSDPGSSENVQSASSDQLTASSAYHKSSYSLLSKANAEALKSIGGSDIDAKLATLLAERAKDKERIETLKEHLAEERERVEMVQKIDSRAKGGDPEHLRQTLQVARSQAQDYKFRLEQANQKISGLEGDIIRLEGQVKRFKTIAEDAETQEDQLKQERRKLQRELREALSTVDDLKSENSTLQRKIDKLSRGGPGLPTGSNFRSYRGSSQAR

Radius of gyration: 76.37 Å; Cα contacts (8 Å, |Δi|>4): 64; chains: 1; bounding box: 152×71×207 Å